Protein AF-D2R8X5-F1 (afdb_monomer)

Radius of gyration: 44.61 Å; Cα contacts (8 Å, |Δi|>4): 248; chains: 1; bounding box: 80×45×130 Å

Foldseek 3Di:
DDDDDDDDDDDPVVVVVVVVVVVVVVVVVVVVVVVVVVVVVVPPCPVVLVVVLVVLVVVLVVLVVVLVVLVCCVVVVPVVVVVPDDPVVVVVVVVVSVVVNVVSVVVSVVSVVVNVVSVVVVVVVVVVVVVVVVVVVVVVVVVVVVVVVVVVVVVVVQQQADADDDDPDDQAFEKEWEFALAWIWIDTAAAFDAIDIQGDPHLVSSLVVVLVVLLPDDQNHYAYEYEYEPRRVVSSVVSVVSSVVSVHHYHYDYDYPSHDCADNRGGHHHDDDPDD

Structure (mmCIF, N/CA/C/O backbone):
data_AF-D2R8X5-F1
#
_entry.id   AF-D2R8X5-F1
#
loop_
_atom_site.group_PDB
_atom_site.id
_atom_site.type_symbol
_atom_site.label_atom_id
_atom_site.label_alt_id
_atom_site.label_comp_id
_atom_site.label_asym_id
_atom_site.label_entity_id
_atom_site.label_seq_id
_atom_site.pdbx_PDB_ins_code
_atom_site.Cartn_x
_atom_site.Cartn_y
_atom_site.Cartn_z
_atom_site.occupancy
_atom_site.B_iso_or_equiv
_atom_site.auth_seq_id
_atom_site.auth_comp_id
_atom_site.auth_asym_id
_atom_site.auth_atom_id
_atom_site.pdbx_PDB_model_num
ATOM 1 N N . MET A 1 1 ? 43.907 -26.313 50.674 1.00 41.91 1 MET A N 1
ATOM 2 C CA . MET A 1 1 ? 42.836 -26.563 49.682 1.00 41.91 1 MET A CA 1
ATOM 3 C C . MET A 1 1 ? 42.932 -25.510 48.584 1.00 41.91 1 MET A C 1
ATOM 5 O O . MET A 1 1 ? 42.493 -24.388 48.788 1.00 41.91 1 MET A O 1
ATOM 9 N N . GLY A 1 2 ? 43.598 -25.833 47.471 1.00 52.97 2 GLY A N 1
ATOM 10 C CA . GLY A 1 2 ? 43.797 -24.920 46.339 1.00 52.97 2 GLY A CA 1
ATOM 11 C C . GLY A 1 2 ? 42.745 -25.158 45.258 1.00 52.97 2 GLY A C 1
ATOM 12 O O . GLY A 1 2 ? 42.604 -26.277 44.768 1.00 52.97 2 GLY A O 1
ATOM 13 N N . ARG A 1 3 ? 41.987 -24.116 44.915 1.00 56.16 3 ARG A N 1
ATOM 14 C CA . ARG A 1 3 ? 40.874 -24.157 43.962 1.00 56.16 3 ARG A CA 1
ATOM 15 C C . ARG A 1 3 ? 41.410 -23.796 42.569 1.00 56.16 3 ARG A C 1
ATOM 17 O O . ARG A 1 3 ? 41.788 -22.655 42.336 1.00 56.16 3 ARG A O 1
ATOM 24 N N . ARG A 1 4 ? 41.500 -24.785 41.671 1.00 60.06 4 ARG A N 1
ATOM 25 C CA . ARG A 1 4 ? 41.928 -24.610 40.270 1.00 60.06 4 ARG A CA 1
ATOM 26 C C . ARG A 1 4 ? 40.813 -23.928 39.471 1.00 60.06 4 ARG A C 1
ATOM 28 O O . ARG A 1 4 ? 39.715 -24.467 39.362 1.00 60.06 4 ARG A O 1
ATOM 35 N N . THR A 1 5 ? 41.095 -22.751 38.930 1.00 60.34 5 THR A N 1
ATOM 36 C CA . THR A 1 5 ? 40.265 -22.028 37.962 1.00 60.34 5 THR A CA 1
ATOM 37 C C . THR A 1 5 ? 40.371 -22.709 36.598 1.00 60.34 5 THR A C 1
ATOM 39 O O . THR A 1 5 ? 41.419 -22.684 35.958 1.00 60.34 5 THR A O 1
ATOM 42 N N . ALA A 1 6 ? 39.292 -23.358 36.163 1.00 58.81 6 ALA A N 1
ATOM 43 C CA . ALA A 1 6 ? 39.185 -23.926 34.825 1.00 58.81 6 ALA A CA 1
ATOM 44 C C . ALA A 1 6 ? 38.977 -22.789 33.809 1.00 58.81 6 ALA A C 1
ATOM 46 O O . ALA A 1 6 ? 37.937 -22.133 33.813 1.00 58.81 6 ALA A O 1
ATOM 47 N N . GLN A 1 7 ? 39.978 -22.536 32.963 1.00 64.50 7 GLN A N 1
ATOM 48 C CA . GLN A 1 7 ? 39.823 -21.717 31.761 1.00 64.50 7 GLN A CA 1
ATOM 49 C C . GLN A 1 7 ? 38.888 -22.454 30.796 1.00 64.50 7 GLN A C 1
ATOM 51 O O . GLN A 1 7 ? 39.172 -23.581 30.394 1.00 64.50 7 GLN A O 1
ATOM 56 N N . ALA A 1 8 ? 37.753 -21.838 30.467 1.00 67.69 8 ALA A N 1
ATOM 57 C CA . ALA A 1 8 ? 36.806 -22.392 29.510 1.00 67.69 8 ALA A CA 1
ATOM 58 C C . ALA A 1 8 ? 37.451 -22.474 28.107 1.00 67.69 8 ALA A C 1
ATOM 60 O O . ALA A 1 8 ? 38.100 -21.512 27.686 1.00 67.69 8 ALA A O 1
ATOM 61 N N . PRO A 1 9 ? 37.299 -23.597 27.382 1.00 68.31 9 PRO A N 1
ATOM 62 C CA . PRO A 1 9 ? 37.876 -23.771 26.054 1.00 68.31 9 PRO A CA 1
ATOM 63 C C . PRO A 1 9 ? 37.215 -22.818 25.050 1.00 68.31 9 PRO A C 1
ATOM 65 O O . PRO A 1 9 ? 35.991 -22.751 24.944 1.00 68.31 9 PRO A O 1
ATOM 68 N N . PHE A 1 10 ? 38.040 -22.074 24.313 1.00 60.47 10 PHE A N 1
ATOM 69 C CA . PHE A 1 10 ? 37.611 -21.181 23.237 1.00 60.47 10 PHE A CA 1
ATOM 70 C C . PHE A 1 10 ? 36.882 -21.995 22.155 1.00 60.47 10 PHE A C 1
ATOM 72 O O . PHE A 1 10 ? 37.458 -22.909 21.564 1.00 60.47 10 PHE A O 1
ATOM 79 N N . SER A 1 11 ? 35.606 -21.691 21.910 1.00 71.94 11 SER A N 1
ATOM 80 C CA . SER A 1 11 ? 34.799 -22.399 20.913 1.00 71.94 11 SER A CA 1
ATOM 81 C C . SER A 1 11 ? 35.141 -21.915 19.502 1.00 71.94 11 SER A C 1
ATOM 83 O O . SER A 1 11 ? 34.882 -20.768 19.141 1.00 71.94 11 SER A O 1
ATOM 85 N N . LEU A 1 12 ? 35.700 -22.809 18.686 1.00 69.75 12 LEU A N 1
ATOM 86 C CA . LEU A 1 12 ? 36.004 -22.585 17.266 1.00 69.75 12 LEU A CA 1
ATOM 87 C C . LEU A 1 12 ? 34.743 -22.435 16.391 1.00 69.75 12 LEU A C 1
ATOM 89 O O . LEU A 1 12 ? 34.829 -21.902 15.288 1.00 69.75 12 LEU A O 1
ATOM 93 N N . PHE A 1 13 ? 33.568 -22.831 16.895 1.00 65.44 13 PHE A N 1
ATOM 94 C CA . PHE A 1 13 ? 32.294 -22.699 16.178 1.00 65.44 13 PHE A CA 1
ATOM 95 C C . PHE A 1 13 ? 31.873 -21.235 15.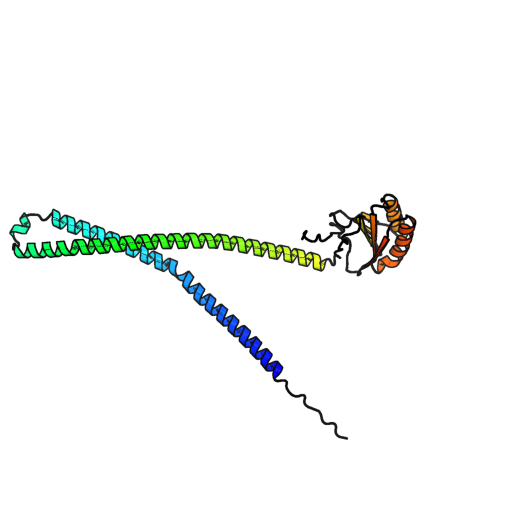979 1.00 65.44 13 PHE A C 1
ATOM 97 O O . PHE A 1 13 ? 31.397 -20.877 14.907 1.00 65.44 13 PHE A O 1
ATOM 104 N N . SER A 1 14 ? 32.128 -20.355 16.954 1.00 74.88 14 SER A N 1
ATOM 105 C CA . SER A 1 14 ? 31.808 -18.923 16.831 1.00 74.88 14 SER A CA 1
ATOM 106 C C . SER A 1 14 ? 32.672 -18.209 15.785 1.00 74.88 14 SER A C 1
ATOM 108 O O . SER A 1 14 ? 32.231 -17.239 15.178 1.00 74.88 14 SER A O 1
ATOM 110 N N . PHE A 1 15 ? 33.894 -18.695 15.535 1.00 72.00 15 PHE A N 1
ATOM 111 C CA . PHE A 1 15 ? 34.757 -18.152 14.481 1.00 72.00 15 PHE A CA 1
ATOM 112 C C . PHE A 1 15 ? 34.267 -18.529 13.086 1.00 72.00 15 PHE A C 1
ATOM 114 O O . PHE A 1 15 ? 34.359 -17.714 12.170 1.00 72.00 15 PHE A O 1
ATOM 121 N N . GLN A 1 16 ? 33.720 -19.734 12.929 1.00 78.88 16 GLN A N 1
ATOM 122 C CA . GLN A 1 16 ? 33.176 -20.178 11.654 1.00 78.88 16 GLN A CA 1
ATOM 123 C C . GLN A 1 16 ? 31.959 -19.336 11.246 1.00 78.88 16 GLN A C 1
ATOM 125 O O . GLN A 1 16 ? 31.921 -18.896 10.102 1.00 78.88 16 GLN A O 1
ATOM 130 N N . ASP A 1 17 ? 31.054 -19.026 12.184 1.00 79.44 17 ASP A N 1
ATOM 131 C CA . ASP A 1 17 ? 29.872 -18.177 11.944 1.00 79.44 17 ASP A CA 1
ATOM 132 C C . ASP A 1 17 ? 30.222 -16.723 11.596 1.00 79.44 17 ASP A C 1
ATOM 134 O O . ASP A 1 17 ? 29.590 -16.096 10.743 1.00 79.44 17 ASP A O 1
ATOM 138 N N . ILE A 1 18 ? 31.264 -16.172 12.222 1.00 85.81 18 ILE A N 1
ATOM 139 C CA . ILE A 1 18 ? 31.749 -14.829 11.885 1.00 85.81 18 ILE A CA 1
ATOM 140 C C . ILE A 1 18 ? 32.352 -14.829 10.476 1.00 85.81 18 ILE A C 1
ATOM 142 O O . ILE A 1 18 ? 32.071 -13.928 9.687 1.00 85.81 18 ILE A O 1
ATOM 146 N N . ILE A 1 19 ? 33.146 -15.845 10.128 1.00 85.88 19 ILE A N 1
ATOM 147 C CA . ILE A 1 19 ? 33.779 -15.934 8.807 1.00 85.88 19 ILE A CA 1
ATOM 148 C C . ILE A 1 19 ? 32.732 -16.139 7.706 1.00 85.88 19 ILE A C 1
ATOM 150 O O . ILE A 1 19 ? 32.831 -15.475 6.673 1.00 85.88 19 ILE A O 1
ATOM 154 N N . THR A 1 20 ? 31.716 -16.986 7.904 1.00 83.94 20 THR A N 1
ATOM 155 C CA . THR A 1 20 ? 30.623 -17.175 6.929 1.00 83.94 20 THR A CA 1
ATOM 156 C C . THR A 1 20 ? 29.762 -15.925 6.776 1.00 83.94 20 THR A C 1
ATOM 158 O O . THR A 1 20 ? 29.409 -15.571 5.653 1.00 83.94 20 THR A O 1
ATOM 161 N N . SER A 1 21 ? 29.486 -15.201 7.863 1.00 91.00 21 SER A N 1
ATOM 162 C CA . SER A 1 21 ? 28.773 -13.917 7.800 1.00 91.00 21 SER A CA 1
ATOM 163 C C . SER A 1 21 ? 29.561 -12.863 7.010 1.00 91.00 21 SER A C 1
ATOM 165 O O . SER A 1 21 ? 29.035 -12.237 6.086 1.00 91.00 21 SER A O 1
ATOM 167 N N . VAL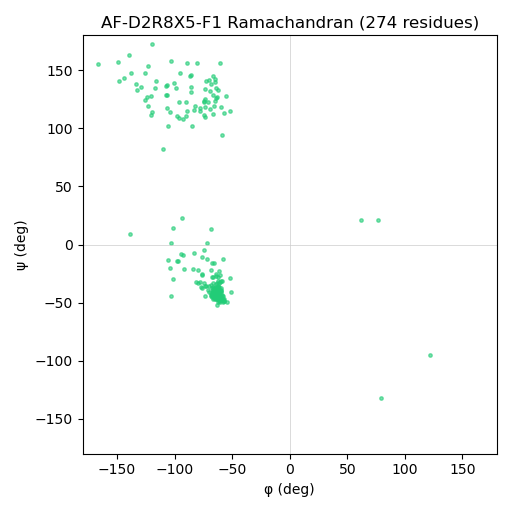 A 1 22 ? 30.860 -12.725 7.292 1.00 93.44 22 VAL A N 1
ATOM 168 C CA . VAL A 1 22 ? 31.730 -11.763 6.598 1.00 93.44 22 VAL A CA 1
ATOM 169 C C . VAL A 1 22 ? 31.903 -12.131 5.125 1.00 93.44 22 VAL A C 1
ATOM 171 O O . VAL A 1 22 ? 31.781 -11.263 4.262 1.00 93.44 22 VAL A O 1
ATOM 174 N N . THR A 1 23 ? 32.134 -13.406 4.804 1.00 85.19 23 THR A N 1
ATOM 175 C CA . THR A 1 23 ? 32.236 -13.843 3.400 1.00 85.19 23 THR A CA 1
ATOM 176 C C . THR A 1 23 ? 30.919 -13.670 2.652 1.00 85.19 23 THR A C 1
ATOM 178 O O . THR A 1 23 ? 30.946 -13.232 1.505 1.00 85.19 23 THR A O 1
ATOM 181 N N . GLY A 1 24 ? 29.772 -13.901 3.298 1.00 90.25 24 GLY A N 1
ATOM 182 C CA . GLY A 1 24 ? 28.457 -13.604 2.729 1.00 90.25 24 GLY A CA 1
ATOM 183 C C . GLY A 1 24 ? 28.293 -12.128 2.351 1.00 90.25 24 GLY A C 1
ATOM 184 O O . GLY A 1 24 ? 27.893 -11.821 1.228 1.00 90.25 24 GLY A O 1
ATOM 185 N N . ILE A 1 25 ? 28.677 -11.208 3.244 1.00 93.44 25 ILE A N 1
ATOM 186 C CA . ILE A 1 25 ? 28.621 -9.760 2.980 1.00 93.44 25 ILE A CA 1
ATOM 187 C C . ILE A 1 25 ? 29.585 -9.359 1.852 1.00 93.44 25 ILE A C 1
ATOM 189 O O . ILE A 1 25 ? 29.207 -8.582 0.976 1.00 93.44 25 ILE A O 1
ATOM 193 N N . VAL A 1 26 ? 30.805 -9.906 1.825 1.00 87.19 26 VAL A N 1
ATOM 194 C CA . VAL A 1 26 ? 31.792 -9.613 0.767 1.00 87.19 26 VAL A CA 1
ATOM 195 C C . VAL A 1 26 ? 31.315 -10.117 -0.599 1.00 87.19 26 VAL A C 1
ATOM 197 O O . VAL A 1 26 ? 31.447 -9.402 -1.592 1.00 87.19 26 VAL A O 1
ATOM 200 N N . VAL A 1 27 ? 30.709 -11.308 -0.664 1.00 86.81 27 VAL A N 1
ATOM 201 C CA . VAL A 1 27 ? 30.110 -11.837 -1.902 1.00 86.81 27 VAL A CA 1
ATOM 202 C C . VAL A 1 27 ? 28.949 -10.954 -2.361 1.00 86.81 27 VAL A C 1
ATOM 204 O O . VAL A 1 27 ? 28.866 -10.629 -3.545 1.00 86.81 27 VAL A O 1
ATOM 207 N N . LEU A 1 28 ? 28.094 -10.501 -1.439 1.00 91.06 28 LEU A N 1
ATOM 208 C CA . LEU A 1 28 ? 26.998 -9.586 -1.760 1.00 91.06 28 LEU A CA 1
ATOM 209 C C . LEU A 1 28 ? 27.522 -8.244 -2.304 1.00 91.06 28 LEU A C 1
ATOM 211 O O . LEU A 1 28 ? 27.039 -7.770 -3.330 1.00 91.06 28 LEU A O 1
ATOM 215 N N . MET A 1 29 ? 28.548 -7.661 -1.675 1.00 90.56 29 MET A N 1
ATOM 216 C CA . MET A 1 29 ? 29.187 -6.426 -2.151 1.00 90.56 29 MET A CA 1
ATOM 217 C C . MET A 1 29 ? 29.808 -6.590 -3.543 1.00 90.56 29 MET A C 1
ATOM 219 O O . MET A 1 29 ? 29.639 -5.716 -4.394 1.00 90.56 29 MET A O 1
ATOM 223 N N . LEU A 1 30 ? 30.479 -7.716 -3.806 1.00 90.06 30 LEU A N 1
ATOM 224 C CA . LEU A 1 30 ? 31.040 -8.015 -5.126 1.00 90.06 30 LEU A CA 1
ATOM 225 C C . LEU A 1 30 ? 29.950 -8.142 -6.196 1.00 90.06 30 LEU A C 1
ATOM 227 O O . LEU A 1 30 ? 30.120 -7.619 -7.297 1.00 90.06 30 LEU A O 1
ATOM 231 N N . LEU A 1 31 ? 28.822 -8.781 -5.874 1.00 88.62 31 LEU A N 1
ATOM 232 C CA . LEU A 1 31 ? 27.679 -8.881 -6.784 1.00 88.62 31 LEU A CA 1
ATOM 233 C C . LEU A 1 31 ? 27.070 -7.505 -7.086 1.00 88.62 31 LEU A C 1
ATOM 235 O O . LEU A 1 31 ? 26.779 -7.215 -8.246 1.00 88.62 31 LEU A O 1
ATOM 239 N N . VAL A 1 32 ? 26.942 -6.631 -6.083 1.00 89.62 32 VAL A N 1
ATOM 240 C CA . VAL A 1 32 ? 26.449 -5.256 -6.273 1.00 89.62 32 VAL A CA 1
ATOM 241 C C . VAL A 1 32 ? 27.413 -4.431 -7.134 1.00 89.62 32 VAL A C 1
ATOM 243 O O . VAL A 1 32 ? 26.976 -3.786 -8.087 1.00 89.62 32 VAL A O 1
ATOM 246 N N . MET A 1 33 ? 28.727 -4.501 -6.888 1.00 87.06 33 MET A N 1
ATOM 247 C CA . MET A 1 33 ? 29.720 -3.805 -7.722 1.00 87.06 33 MET A CA 1
ATOM 248 C C . MET A 1 33 ? 29.735 -4.318 -9.168 1.00 87.06 33 MET A C 1
ATOM 250 O O . MET A 1 33 ? 29.819 -3.520 -10.104 1.00 87.06 33 MET A O 1
ATOM 254 N N . ALA A 1 34 ? 29.629 -5.634 -9.375 1.00 81.94 34 ALA A N 1
ATOM 255 C CA . ALA A 1 34 ? 29.543 -6.222 -10.710 1.00 81.94 34 ALA A CA 1
ATOM 256 C C . ALA A 1 34 ? 28.276 -5.761 -11.453 1.00 81.94 34 ALA A C 1
ATOM 258 O O . ALA A 1 34 ? 28.338 -5.455 -12.647 1.00 81.94 34 ALA A O 1
ATOM 259 N N . LEU A 1 35 ? 27.149 -5.646 -10.742 1.00 82.81 35 LEU A N 1
ATOM 260 C CA . LEU A 1 35 ? 25.895 -5.138 -11.292 1.00 82.81 35 LEU A CA 1
ATOM 261 C C . LEU A 1 35 ? 26.001 -3.655 -11.681 1.00 82.81 35 LEU A C 1
ATOM 263 O O . LEU A 1 35 ? 25.560 -3.279 -12.768 1.00 82.81 35 LEU A O 1
ATOM 267 N N . GLU A 1 36 ? 26.636 -2.815 -10.858 1.00 80.25 36 GLU A N 1
ATOM 268 C CA . GLU A 1 36 ? 26.882 -1.409 -11.205 1.00 80.25 36 GLU A CA 1
ATOM 269 C C . GLU A 1 36 ? 27.783 -1.260 -12.438 1.00 80.25 36 GLU A C 1
ATOM 271 O O . GLU A 1 36 ? 27.505 -0.438 -13.312 1.00 80.25 36 GLU A O 1
ATOM 276 N N . LEU A 1 37 ? 28.839 -2.071 -12.549 1.00 70.94 37 LEU A N 1
ATOM 277 C CA . LEU A 1 37 ? 29.732 -2.089 -13.713 1.00 70.94 37 LEU A CA 1
ATOM 278 C C . LEU A 1 37 ? 29.006 -2.523 -14.993 1.00 70.94 37 LEU A C 1
ATOM 280 O O . LEU A 1 37 ? 29.204 -1.917 -16.051 1.00 70.94 37 LEU A O 1
ATOM 284 N N . ALA A 1 38 ? 28.135 -3.531 -14.902 1.00 68.88 38 ALA A N 1
ATOM 285 C CA . ALA A 1 38 ? 27.286 -3.951 -16.014 1.00 68.88 38 ALA A CA 1
ATOM 286 C C . ALA A 1 38 ? 26.281 -2.851 -16.408 1.00 68.88 38 ALA A C 1
ATOM 288 O O . ALA A 1 38 ? 26.084 -2.587 -17.596 1.00 68.88 38 ALA A O 1
ATOM 289 N N . SER A 1 39 ? 25.705 -2.154 -15.424 1.00 66.31 39 SER A N 1
ATOM 290 C CA . SER A 1 39 ? 24.731 -1.078 -15.638 1.00 66.31 39 SER A CA 1
ATOM 291 C C . SER A 1 39 ? 25.359 0.182 -16.256 1.00 66.31 39 SER A C 1
ATOM 293 O O . SER A 1 39 ? 24.808 0.752 -17.200 1.00 66.31 39 SER A O 1
ATOM 295 N N . ARG A 1 40 ? 26.568 0.580 -15.828 1.00 58.16 40 ARG A N 1
ATOM 296 C CA . ARG A 1 40 ? 27.290 1.740 -16.394 1.00 58.16 40 ARG A CA 1
ATOM 297 C C . ARG A 1 40 ? 27.664 1.547 -17.867 1.00 58.16 40 ARG A C 1
ATOM 299 O O . ARG A 1 40 ? 27.601 2.504 -18.634 1.00 58.16 40 ARG A O 1
ATOM 306 N N . LYS A 1 41 ? 27.984 0.319 -18.301 1.00 54.25 41 LYS A N 1
ATOM 307 C CA . LYS A 1 41 ? 28.235 0.022 -19.727 1.00 54.25 41 LYS A CA 1
ATOM 308 C C . LYS A 1 41 ? 26.989 0.168 -20.607 1.00 54.25 41 LYS A C 1
ATOM 310 O O . LYS A 1 41 ? 27.127 0.485 -21.784 1.00 54.25 41 LYS A O 1
ATOM 315 N N . LEU A 1 42 ? 25.791 -0.022 -20.054 1.00 54.06 42 LEU A N 1
ATOM 316 C CA . LEU A 1 42 ? 24.528 0.134 -20.786 1.00 54.06 42 LEU A CA 1
ATOM 317 C C . LEU A 1 42 ? 24.093 1.603 -20.935 1.00 54.06 42 LEU A C 1
ATOM 319 O O . LEU A 1 42 ? 23.328 1.912 -21.843 1.00 54.06 42 LEU A O 1
ATOM 323 N N . GLN A 1 43 ? 24.579 2.510 -20.080 1.00 52.50 43 GLN A N 1
ATOM 324 C CA . GLN A 1 43 ? 24.173 3.926 -20.073 1.00 52.50 43 GLN A CA 1
ATOM 325 C C . GLN A 1 43 ? 25.090 4.861 -20.884 1.00 52.50 43 GLN A C 1
ATOM 327 O O . GLN A 1 43 ? 24.736 6.016 -21.105 1.00 52.50 43 GLN A O 1
ATOM 332 N N . ALA A 1 44 ? 26.233 4.378 -21.379 1.00 48.38 44 ALA A N 1
ATOM 333 C CA . ALA A 1 44 ? 27.219 5.190 -22.096 1.00 48.38 44 ALA A CA 1
ATOM 334 C C . ALA A 1 44 ? 27.146 5.261 -23.655 1.00 48.38 44 ALA A C 1
ATOM 336 O O . ALA A 1 44 ? 28.186 5.574 -24.234 1.00 48.38 44 ALA A O 1
ATOM 337 N N . PRO A 1 45 ? 26.031 5.018 -24.396 1.00 53.12 45 PRO A N 1
ATOM 338 C CA . PRO A 1 45 ? 26.091 5.100 -25.865 1.00 53.12 45 PRO A CA 1
ATOM 339 C C . PRO A 1 45 ? 25.435 6.332 -26.516 1.00 53.12 45 PRO A C 1
ATOM 341 O O . PRO A 1 45 ? 25.697 6.572 -27.691 1.00 53.12 45 PRO A O 1
ATOM 344 N N . ALA A 1 46 ? 24.616 7.130 -25.819 1.00 54.69 46 ALA A N 1
AT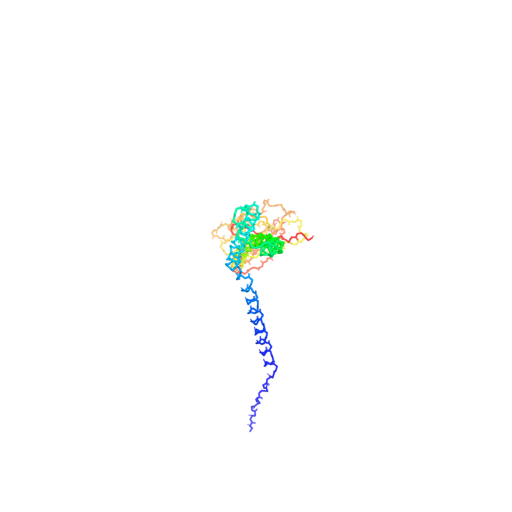OM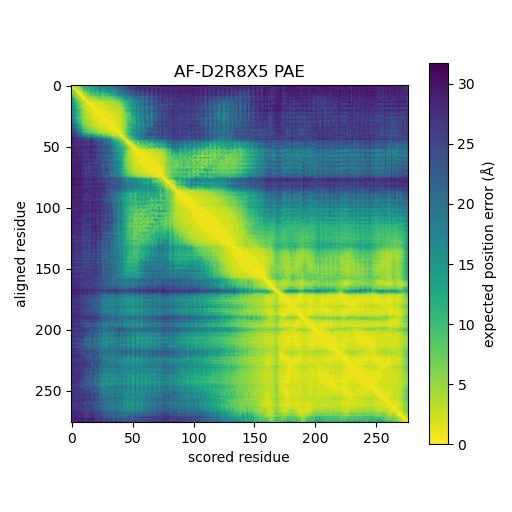 345 C CA . ALA A 1 46 ? 23.760 8.119 -26.497 1.00 54.69 46 ALA A CA 1
ATOM 346 C C . ALA A 1 46 ? 24.542 9.208 -27.266 1.00 54.69 46 ALA A C 1
ATOM 348 O O . ALA A 1 46 ? 24.208 9.517 -28.406 1.00 54.69 46 ALA A O 1
ATOM 349 N N . VAL A 1 47 ? 25.623 9.738 -26.682 1.00 54.28 47 VAL A N 1
ATOM 350 C CA . VAL A 1 47 ? 26.442 10.797 -27.309 1.00 54.28 47 VAL A CA 1
ATOM 351 C C . VAL A 1 47 ? 27.379 10.237 -28.388 1.00 54.28 47 VAL A C 1
ATOM 353 O O . VAL A 1 47 ? 27.642 10.889 -29.392 1.00 54.28 47 VAL A O 1
ATOM 356 N N . GLN A 1 48 ? 27.858 8.999 -28.232 1.00 55.62 48 GLN A N 1
ATOM 357 C CA . GLN A 1 48 ? 28.755 8.382 -29.214 1.00 55.62 48 GLN A CA 1
ATOM 358 C C . GLN A 1 48 ? 27.998 7.946 -30.483 1.00 55.62 48 GLN A C 1
ATOM 360 O O . GLN A 1 48 ? 28.538 7.993 -31.591 1.00 55.62 48 GLN A O 1
ATOM 365 N N . GLN A 1 49 ? 26.734 7.534 -30.337 1.00 57.19 49 GLN A N 1
ATOM 366 C CA . GLN A 1 49 ? 25.883 7.111 -31.452 1.00 57.19 49 GLN A CA 1
ATOM 367 C C . GLN A 1 49 ? 25.407 8.287 -32.314 1.00 57.19 49 GLN A C 1
ATOM 369 O O . GLN A 1 49 ? 25.351 8.139 -33.536 1.00 57.19 49 GLN A O 1
ATOM 374 N N . SER A 1 50 ? 25.128 9.455 -31.721 1.00 59.31 50 SER A N 1
ATOM 375 C CA . SER A 1 50 ? 24.706 10.645 -32.475 1.00 59.31 50 SER A CA 1
ATOM 376 C C . SER A 1 50 ? 25.818 11.181 -33.381 1.00 59.31 50 SER A C 1
ATOM 378 O O . SER A 1 50 ? 25.569 11.423 -34.560 1.00 59.31 50 SER A O 1
ATOM 380 N N . ILE A 1 51 ? 27.054 11.256 -32.870 1.00 64.75 51 ILE A N 1
ATOM 381 C CA . ILE A 1 51 ? 28.239 11.676 -33.643 1.00 64.75 51 ILE A CA 1
ATOM 382 C C . ILE A 1 51 ? 28.458 10.719 -34.826 1.00 64.75 51 ILE A C 1
ATOM 384 O O . ILE A 1 51 ? 28.564 11.137 -35.974 1.00 64.75 51 ILE A O 1
ATOM 388 N N . THR A 1 52 ? 28.378 9.409 -34.572 1.00 70.75 52 THR A N 1
ATOM 389 C CA . THR A 1 52 ? 28.556 8.389 -35.618 1.00 70.75 52 THR A CA 1
ATOM 390 C C . THR A 1 52 ? 27.480 8.473 -36.717 1.00 70.75 52 THR A C 1
ATOM 392 O O . THR A 1 52 ? 27.763 8.173 -37.880 1.00 70.75 52 THR A O 1
ATOM 395 N N . ARG A 1 53 ? 26.241 8.871 -36.383 1.00 68.69 53 ARG A N 1
ATOM 396 C CA . ARG A 1 53 ? 25.121 9.000 -37.337 1.00 68.69 53 ARG A CA 1
ATOM 397 C C . ARG A 1 53 ? 25.272 10.220 -38.241 1.00 68.69 53 ARG A C 1
ATOM 399 O O . ARG A 1 53 ? 25.033 10.109 -39.444 1.00 68.69 53 ARG A O 1
ATOM 406 N N . GLU A 1 54 ? 25.652 11.363 -37.678 1.00 76.56 54 GLU A N 1
ATOM 407 C CA . GLU A 1 54 ? 25.928 12.568 -38.466 1.00 76.56 54 GLU A CA 1
ATOM 408 C C . GLU A 1 54 ? 27.089 12.326 -39.433 1.00 76.56 54 GLU A C 1
ATOM 410 O O . GLU A 1 54 ? 26.941 12.588 -40.628 1.00 76.56 54 GLU A O 1
ATOM 415 N N . ASP A 1 55 ? 28.160 11.681 -38.965 1.00 75.62 55 ASP A N 1
ATOM 416 C CA . ASP A 1 55 ? 29.316 11.329 -39.792 1.00 75.62 55 ASP A CA 1
ATOM 417 C C . ASP A 1 55 ? 28.946 10.359 -40.925 1.00 75.62 55 ASP A C 1
ATOM 419 O O . ASP A 1 55 ? 29.314 10.567 -42.085 1.00 75.62 55 ASP A O 1
ATOM 423 N N . THR A 1 56 ? 28.153 9.316 -40.641 1.00 74.62 56 THR A N 1
ATOM 424 C CA . THR A 1 56 ? 27.707 8.381 -41.693 1.00 74.62 56 THR A CA 1
ATOM 425 C C . THR A 1 56 ? 26.744 9.025 -42.687 1.00 74.62 56 THR A C 1
ATOM 427 O O . THR A 1 56 ? 26.798 8.708 -43.877 1.00 74.62 56 THR A O 1
ATOM 430 N N . ARG A 1 57 ? 25.878 9.947 -42.251 1.00 76.62 57 ARG A N 1
ATOM 431 C CA . ARG A 1 57 ? 24.970 10.681 -43.145 1.00 76.62 57 ARG A CA 1
ATOM 432 C C . ARG A 1 57 ? 25.726 11.682 -44.021 1.00 76.62 57 ARG A C 1
ATOM 434 O O . ARG A 1 57 ? 25.414 11.798 -45.208 1.00 76.62 57 ARG A O 1
ATOM 441 N N . ALA A 1 58 ? 26.733 12.350 -43.466 1.00 80.00 58 ALA A N 1
ATOM 442 C CA . ALA A 1 58 ? 27.639 13.216 -44.211 1.00 80.00 58 ALA A CA 1
ATOM 443 C C . ALA A 1 58 ? 28.429 12.417 -45.261 1.00 80.00 58 ALA A C 1
ATOM 445 O O . ALA A 1 58 ? 28.437 12.795 -46.434 1.00 80.00 58 ALA A O 1
ATOM 446 N N . ALA A 1 59 ? 28.987 11.260 -44.887 1.00 74.94 59 ALA A N 1
ATOM 447 C CA . ALA A 1 59 ? 29.679 10.360 -45.811 1.00 74.94 59 ALA A CA 1
ATOM 448 C C . ALA A 1 59 ? 28.758 9.853 -46.937 1.00 74.94 59 ALA A C 1
ATOM 450 O O . ALA A 1 59 ? 29.157 9.812 -48.101 1.00 74.94 59 ALA A O 1
ATOM 451 N N . LEU A 1 60 ? 27.497 9.531 -46.617 1.00 75.75 60 LEU A N 1
ATOM 452 C CA . LEU A 1 60 ? 26.491 9.138 -47.606 1.00 75.75 60 LEU A CA 1
ATOM 453 C C . LEU A 1 60 ? 26.225 10.256 -48.628 1.00 75.75 60 LEU A C 1
ATOM 455 O O . LEU A 1 60 ? 26.165 9.993 -49.829 1.00 75.75 60 LEU A O 1
ATOM 459 N N . SER A 1 61 ? 26.059 11.493 -48.153 1.00 82.75 61 SER A N 1
ATOM 460 C CA . SER A 1 61 ? 25.832 12.672 -48.997 1.00 82.75 61 SER A CA 1
ATOM 461 C C . SER A 1 61 ? 27.033 12.964 -49.905 1.00 82.75 61 SER A C 1
ATOM 463 O O . SER A 1 61 ? 26.876 13.197 -51.108 1.00 82.75 61 SER A O 1
ATOM 465 N N . ALA A 1 62 ? 28.249 12.861 -49.359 1.00 80.94 62 ALA A N 1
ATOM 466 C CA . ALA A 1 62 ? 29.487 13.029 -50.114 1.00 80.94 62 ALA A CA 1
ATOM 467 C C . ALA A 1 62 ? 29.629 11.966 -51.218 1.00 80.94 62 ALA A C 1
ATOM 469 O O . ALA A 1 62 ? 29.906 12.303 -52.370 1.00 80.94 62 ALA A O 1
ATOM 470 N N . ALA A 1 63 ? 29.355 10.694 -50.906 1.00 73.94 63 ALA A N 1
ATOM 471 C CA . ALA A 1 63 ? 29.392 9.608 -51.885 1.00 73.94 63 ALA A CA 1
ATOM 472 C C . ALA A 1 63 ? 28.350 9.790 -53.005 1.00 73.94 63 ALA A C 1
ATOM 474 O O . ALA A 1 63 ? 28.656 9.561 -54.174 1.00 73.94 63 ALA A O 1
ATOM 475 N N . GLN A 1 64 ? 27.132 10.243 -52.679 1.00 79.88 64 GLN A N 1
ATOM 476 C CA . GLN A 1 64 ? 26.096 10.537 -53.681 1.00 79.88 64 GLN A CA 1
ATOM 477 C C . GLN A 1 64 ? 26.510 11.670 -54.617 1.00 79.88 64 GLN A C 1
ATOM 479 O O . GLN A 1 64 ? 26.383 11.530 -55.832 1.00 79.88 64 GLN A O 1
ATOM 484 N N . THR A 1 65 ? 27.038 12.758 -54.054 1.00 88.00 65 THR A N 1
ATOM 485 C CA . THR A 1 65 ? 27.551 13.890 -54.833 1.00 88.00 65 THR A CA 1
ATOM 486 C C . THR A 1 65 ? 28.670 13.435 -55.766 1.00 88.00 65 THR A C 1
ATOM 488 O O . THR A 1 65 ? 28.651 13.773 -56.948 1.00 88.00 65 THR A O 1
ATOM 491 N N . LYS A 1 66 ? 29.593 12.590 -55.283 1.00 78.62 66 LYS A N 1
ATOM 492 C CA . LYS A 1 66 ? 30.690 12.083 -56.114 1.00 78.62 66 LYS A CA 1
ATOM 493 C C . LYS A 1 66 ? 30.204 11.187 -57.248 1.00 78.62 66 LYS A C 1
ATOM 495 O O . LYS A 1 66 ? 30.692 11.307 -58.365 1.00 78.62 66 LYS A O 1
ATOM 500 N N . ILE A 1 67 ? 29.219 10.324 -56.994 1.00 77.75 67 ILE A N 1
ATOM 501 C CA . ILE A 1 67 ? 28.599 9.509 -58.048 1.00 77.75 67 ILE A CA 1
ATOM 502 C C . ILE A 1 67 ? 27.955 10.410 -59.110 1.00 77.75 67 ILE A C 1
ATOM 504 O O . ILE A 1 67 ? 28.170 10.176 -60.294 1.00 77.75 67 ILE A O 1
ATOM 508 N N . GLN A 1 68 ? 27.214 11.447 -58.707 1.00 84.06 68 GLN A N 1
ATOM 509 C CA . GLN A 1 68 ? 26.592 12.384 -59.650 1.00 84.06 68 GLN A CA 1
ATOM 510 C C . GLN A 1 68 ? 27.626 13.161 -60.472 1.00 84.06 68 GLN A C 1
ATOM 512 O O . GLN A 1 68 ? 27.433 13.351 -61.669 1.00 84.06 68 GLN A O 1
ATOM 517 N N . GLU A 1 69 ? 28.725 13.591 -59.852 1.00 84.19 69 GLU A N 1
ATOM 518 C CA . GLU A 1 69 ? 29.832 14.262 -60.537 1.00 84.19 69 GLU A CA 1
ATOM 519 C C . GLU A 1 69 ? 30.484 13.341 -61.578 1.00 84.19 69 GLU A C 1
ATOM 521 O O . GLU A 1 69 ? 30.609 13.724 -62.737 1.00 84.19 69 GLU A O 1
ATOM 526 N N . LEU A 1 70 ? 30.818 12.102 -61.199 1.00 75.00 70 LEU A N 1
ATOM 527 C CA . LEU A 1 70 ? 31.413 11.121 -62.113 1.00 75.00 70 LEU A CA 1
ATOM 528 C C . LEU A 1 70 ? 30.464 10.746 -63.262 1.00 75.00 70 LEU A C 1
ATOM 530 O O . LEU A 1 70 ? 30.912 10.571 -64.392 1.00 75.00 70 LEU A O 1
ATOM 534 N N . GLN A 1 71 ? 29.157 10.650 -62.998 1.00 76.00 71 GLN A N 1
ATOM 535 C CA . GLN A 1 71 ? 28.150 10.430 -64.041 1.00 76.00 71 GLN A CA 1
ATOM 536 C C . GLN A 1 71 ? 28.084 11.605 -65.015 1.00 76.00 71 GLN A C 1
ATOM 538 O O . GLN A 1 71 ? 28.089 11.388 -66.223 1.00 76.00 71 GLN A O 1
ATOM 543 N N . ARG A 1 72 ? 28.098 12.842 -64.502 1.00 83.94 72 ARG A N 1
ATOM 544 C CA . ARG A 1 72 ? 28.146 14.036 -65.349 1.00 83.94 72 ARG A CA 1
ATOM 545 C C . ARG A 1 72 ? 29.410 14.075 -66.193 1.00 83.94 72 ARG A C 1
ATOM 547 O O . ARG A 1 72 ? 29.282 14.316 -67.377 1.00 83.94 72 ARG A O 1
ATOM 554 N N . MET A 1 73 ? 30.587 13.775 -65.639 1.00 77.19 73 MET A N 1
ATOM 555 C CA . MET A 1 73 ? 31.838 13.724 -66.414 1.00 77.19 73 MET A CA 1
ATOM 556 C C . MET A 1 73 ? 31.781 12.694 -67.552 1.00 77.19 73 MET A C 1
ATOM 558 O O . MET A 1 73 ? 32.271 12.956 -68.650 1.00 77.19 73 MET A O 1
ATOM 562 N N . LEU A 1 74 ? 31.156 11.537 -67.309 1.00 73.00 74 LEU A N 1
ATOM 563 C CA . LEU A 1 74 ? 30.966 10.502 -68.327 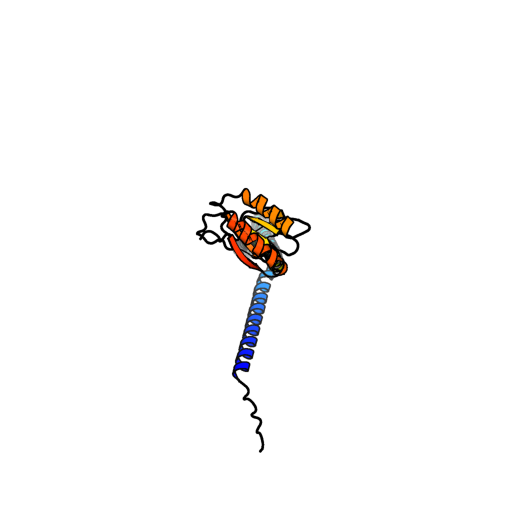1.00 73.00 74 LEU A CA 1
ATOM 564 C C . LEU A 1 74 ? 30.007 10.958 -69.442 1.00 73.00 74 LEU A C 1
ATOM 566 O O . LEU A 1 74 ? 30.225 10.640 -70.607 1.00 73.00 74 LEU A O 1
ATOM 570 N N . GLU A 1 75 ? 28.955 11.703 -69.090 1.00 78.88 75 GLU A N 1
ATOM 571 C CA . GLU A 1 75 ? 27.939 12.211 -70.025 1.00 78.88 75 GLU A CA 1
ATOM 572 C C . GLU A 1 75 ? 28.377 13.490 -70.760 1.00 78.88 75 GLU A C 1
ATOM 574 O O . GLU A 1 75 ? 27.999 13.703 -71.909 1.00 78.88 75 GLU A O 1
ATOM 579 N N . SER A 1 76 ? 29.175 14.336 -70.107 1.00 74.12 76 SER A N 1
ATOM 580 C CA . SER A 1 76 ? 29.610 15.654 -70.577 1.00 74.12 76 SER A CA 1
ATOM 581 C C . SER A 1 76 ? 31.029 15.656 -71.133 1.00 74.12 76 SER A C 1
ATOM 583 O O . SER A 1 76 ? 31.617 16.729 -71.234 1.00 74.12 76 SER A O 1
ATOM 585 N N . SER A 1 77 ? 31.608 14.486 -71.417 1.00 63.34 77 SER A N 1
ATOM 586 C CA . SER A 1 77 ? 32.918 14.380 -72.062 1.00 63.34 77 SER A CA 1
ATOM 587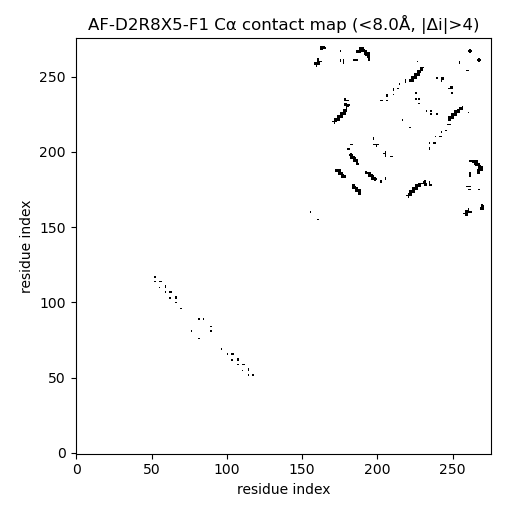 C C . SER A 1 77 ? 32.853 15.083 -73.418 1.00 63.34 77 SER A C 1
ATOM 589 O O . SER A 1 77 ? 32.389 14.532 -74.415 1.00 63.34 77 SER A O 1
ATOM 591 N N . ASP A 1 78 ? 33.250 16.351 -73.405 1.00 59.41 78 ASP A N 1
ATOM 592 C CA . ASP A 1 78 ? 33.200 17.257 -74.532 1.00 59.41 78 ASP A CA 1
ATOM 593 C C . ASP A 1 78 ? 34.202 16.737 -75.565 1.00 59.41 78 ASP A C 1
ATOM 595 O O . ASP A 1 78 ? 35.414 16.703 -75.334 1.00 59.41 78 ASP A O 1
ATOM 599 N N . TRP A 1 79 ? 33.696 16.259 -76.702 1.00 57.09 79 TRP A N 1
ATOM 600 C CA . TRP A 1 79 ? 34.490 15.576 -77.731 1.00 57.09 79 TRP A CA 1
ATOM 601 C C . TRP A 1 79 ? 35.655 16.428 -78.275 1.00 57.09 79 TRP A C 1
ATOM 603 O O . TRP A 1 79 ? 36.541 15.899 -78.944 1.00 57.09 79 TRP A O 1
ATOM 613 N N . SER A 1 80 ? 35.673 17.733 -77.979 1.00 56.78 80 SER A N 1
ATOM 614 C CA . SER A 1 80 ? 36.701 18.678 -78.418 1.00 56.78 80 SER A CA 1
ATOM 615 C C . SER A 1 80 ? 38.026 18.593 -77.637 1.00 56.78 80 SER A C 1
ATOM 617 O O . SER A 1 80 ? 39.081 18.679 -78.263 1.00 56.78 80 SER A O 1
ATOM 619 N N . GLU A 1 81 ? 38.025 18.336 -76.320 1.00 57.66 81 GLU A N 1
ATOM 620 C CA . GLU A 1 81 ? 39.264 18.118 -75.539 1.00 57.66 81 GLU A CA 1
ATOM 621 C C . GLU A 1 81 ? 39.857 16.720 -75.782 1.00 57.66 81 GLU A C 1
ATOM 623 O O . GLU A 1 81 ? 41.075 16.519 -75.714 1.00 57.66 81 GLU A O 1
ATOM 628 N N . LEU A 1 82 ? 39.008 15.762 -76.163 1.00 53.53 82 LEU A N 1
ATOM 629 C CA . LEU A 1 82 ? 39.388 14.384 -76.481 1.00 53.53 82 LEU A CA 1
ATOM 630 C C . LEU A 1 82 ? 40.226 14.252 -77.754 1.00 53.53 82 LEU A C 1
ATOM 632 O O . LEU A 1 82 ? 40.983 13.294 -77.880 1.00 53.53 82 LEU A O 1
ATOM 636 N N . ALA A 1 83 ? 40.161 15.230 -78.660 1.00 57.28 83 ALA A N 1
ATOM 637 C CA . ALA A 1 83 ? 40.987 15.261 -79.866 1.00 57.28 83 ALA A CA 1
ATOM 638 C C . ALA A 1 83 ? 42.496 15.424 -79.573 1.00 57.28 83 ALA A C 1
ATOM 640 O O . ALA A 1 83 ? 43.318 15.173 -80.452 1.00 57.28 83 ALA A O 1
ATOM 641 N N . SER A 1 84 ? 42.861 15.837 -78.351 1.00 63.25 84 SER A N 1
ATOM 642 C CA . SER A 1 84 ? 44.253 16.031 -77.916 1.00 63.25 84 SER A CA 1
ATOM 643 C C . SER A 1 84 ? 44.843 14.860 -77.117 1.00 63.25 84 SER A C 1
ATOM 645 O O . SER A 1 84 ? 46.060 14.792 -76.949 1.00 63.25 84 SER A O 1
ATOM 647 N N . ARG A 1 85 ? 44.006 13.928 -76.640 1.00 66.56 85 ARG A N 1
ATOM 648 C CA . ARG A 1 85 ? 44.439 12.730 -75.904 1.00 66.56 85 ARG A CA 1
ATOM 649 C C . ARG A 1 85 ? 44.575 11.542 -76.842 1.00 66.56 85 ARG A C 1
ATOM 651 O O . ARG A 1 85 ? 43.828 11.409 -77.811 1.00 66.56 85 ARG A O 1
ATOM 658 N N . THR A 1 86 ? 45.513 10.643 -76.555 1.00 73.81 86 THR A N 1
ATOM 659 C CA . THR A 1 86 ? 45.610 9.418 -77.352 1.00 73.81 86 THR A CA 1
ATOM 660 C C . THR A 1 86 ? 44.405 8.509 -77.059 1.00 73.81 86 THR A C 1
ATOM 662 O O . THR A 1 86 ? 43.994 8.397 -75.901 1.00 73.81 86 THR A O 1
ATOM 665 N N . PRO A 1 87 ? 43.827 7.819 -78.063 1.00 76.12 87 PRO A N 1
ATOM 666 C CA . PRO A 1 87 ? 42.674 6.928 -77.866 1.00 76.12 87 PRO A CA 1
ATOM 667 C C . PRO A 1 87 ? 42.865 5.888 -76.749 1.00 76.12 87 PRO A C 1
ATOM 669 O O . PRO A 1 87 ? 41.905 5.476 -76.100 1.00 76.12 87 PRO A O 1
ATOM 672 N N . THR A 1 88 ? 44.113 5.488 -76.497 1.00 80.81 88 THR A N 1
ATOM 673 C CA . THR A 1 88 ? 44.494 4.534 -75.453 1.00 80.81 88 THR A CA 1
ATOM 674 C C . THR A 1 88 ? 44.303 5.090 -74.039 1.00 80.81 88 THR A C 1
ATOM 676 O O . THR A 1 88 ? 43.807 4.377 -73.171 1.00 80.81 88 THR A O 1
ATOM 679 N N . GLU A 1 89 ? 44.654 6.355 -73.790 1.00 81.12 89 GLU A N 1
ATOM 680 C CA . GLU A 1 89 ? 44.506 6.986 -72.468 1.00 81.12 89 GLU A CA 1
ATOM 681 C C . GLU A 1 89 ? 43.030 7.129 -72.085 1.00 81.12 89 GLU A C 1
ATOM 683 O O . GLU A 1 89 ? 42.651 6.864 -70.944 1.00 81.12 89 GLU A O 1
ATOM 688 N N . PHE A 1 90 ? 42.183 7.464 -73.062 1.00 76.19 90 PHE A N 1
ATOM 689 C CA . PHE A 1 90 ? 40.742 7.569 -72.854 1.00 76.19 90 PHE A CA 1
ATOM 690 C C . PHE A 1 90 ? 40.093 6.216 -72.541 1.00 76.19 90 PHE A C 1
ATOM 692 O O . PHE A 1 90 ? 39.278 6.119 -71.626 1.00 76.19 90 PHE A O 1
ATOM 699 N N . ALA A 1 91 ? 40.488 5.155 -73.253 1.00 80.31 91 ALA A N 1
ATOM 700 C CA . ALA A 1 91 ? 39.982 3.808 -72.994 1.00 80.31 91 ALA A CA 1
ATOM 701 C C . ALA A 1 91 ? 40.320 3.329 -71.569 1.00 80.31 91 ALA A C 1
ATOM 703 O O . ALA A 1 91 ? 39.471 2.736 -70.901 1.00 80.31 91 ALA A O 1
ATOM 704 N N . ILE A 1 92 ? 41.528 3.636 -71.078 1.00 86.44 92 ILE A N 1
ATOM 705 C CA . ILE A 1 92 ? 41.956 3.296 -69.713 1.00 86.44 92 ILE A CA 1
ATOM 706 C C . ILE A 1 92 ? 41.141 4.077 -68.673 1.00 86.44 92 ILE A C 1
ATOM 708 O O . ILE A 1 92 ? 40.652 3.485 -67.711 1.00 86.44 92 ILE A O 1
ATOM 712 N N . GLU A 1 93 ? 40.956 5.388 -68.851 1.00 83.56 93 GLU A N 1
ATOM 713 C CA . GLU A 1 93 ? 40.169 6.210 -67.920 1.00 83.56 93 GLU A CA 1
ATOM 714 C C . GLU A 1 93 ? 38.698 5.770 -67.876 1.00 83.56 93 GLU A C 1
ATOM 716 O O . GLU A 1 93 ? 38.129 5.601 -66.794 1.00 83.56 93 GLU A O 1
ATOM 721 N N . GLN A 1 94 ? 38.099 5.482 -69.036 1.00 82.44 94 GLN A N 1
ATOM 722 C CA . GLN A 1 94 ? 36.739 4.959 -69.119 1.00 82.44 94 GLN A CA 1
ATOM 723 C C . GLN A 1 94 ? 36.616 3.599 -68.424 1.00 82.44 94 GLN A C 1
ATOM 725 O O . GLN A 1 94 ? 35.640 3.366 -67.707 1.00 82.44 94 GLN A O 1
ATOM 730 N N . GLU A 1 95 ? 37.593 2.705 -68.585 1.00 88.94 95 GLU A N 1
ATOM 731 C CA . GLU A 1 95 ? 37.604 1.412 -67.901 1.00 88.94 95 GLU A CA 1
ATOM 732 C C . GLU A 1 95 ? 37.714 1.577 -66.377 1.00 88.94 95 GLU A C 1
ATOM 734 O O . GLU A 1 95 ? 36.971 0.932 -65.629 1.00 88.94 95 GLU A O 1
ATOM 739 N N . VAL A 1 96 ? 38.579 2.479 -65.901 1.00 90.12 96 VAL A N 1
ATOM 740 C CA . VAL A 1 96 ? 38.717 2.793 -64.470 1.00 90.12 96 VAL A CA 1
ATOM 741 C C . VAL A 1 96 ? 37.403 3.335 -63.905 1.00 90.12 96 VAL A C 1
ATOM 743 O O . VAL A 1 96 ? 36.916 2.817 -62.897 1.00 90.12 96 VAL A O 1
ATOM 746 N N . LEU A 1 97 ? 36.781 4.314 -64.568 1.00 82.12 97 LEU A N 1
ATOM 747 C CA . LEU A 1 97 ? 35.494 4.878 -64.148 1.00 82.12 97 LEU A CA 1
ATOM 748 C C . LEU A 1 97 ? 34.378 3.825 -64.167 1.00 82.12 97 LEU A C 1
ATOM 750 O O . LEU A 1 97 ? 33.603 3.714 -63.213 1.00 82.12 97 LEU A O 1
ATOM 754 N N . THR A 1 98 ? 34.342 2.987 -65.205 1.00 88.19 98 THR A N 1
ATOM 755 C CA . THR A 1 98 ? 33.370 1.892 -65.346 1.00 88.19 98 THR A CA 1
ATOM 756 C C . THR A 1 98 ? 33.501 0.868 -64.217 1.00 88.19 98 THR A C 1
ATOM 758 O O . THR A 1 98 ? 32.492 0.330 -63.762 1.00 88.19 98 THR A O 1
ATOM 761 N N . ARG A 1 99 ? 34.717 0.629 -63.706 1.00 91.50 99 ARG A N 1
ATOM 762 C CA . ARG A 1 99 ? 34.963 -0.243 -62.543 1.00 91.50 99 ARG A CA 1
ATOM 763 C C . ARG A 1 99 ? 34.680 0.441 -61.201 1.00 91.50 99 ARG A C 1
ATOM 765 O O . ARG A 1 99 ? 34.228 -0.225 -60.273 1.00 91.50 99 ARG A O 1
ATOM 772 N N . GLN A 1 100 ? 34.902 1.749 -61.077 1.00 87.44 100 GLN A N 1
ATOM 773 C CA . GLN A 1 100 ? 34.690 2.482 -59.820 1.00 87.44 100 GLN A CA 1
ATOM 774 C C . GLN A 1 100 ? 33.211 2.749 -59.511 1.00 87.44 100 GLN A C 1
ATOM 776 O O . GLN A 1 100 ? 32.796 2.650 -58.356 1.00 87.44 100 GLN A O 1
ATOM 781 N N . ILE A 1 101 ? 32.389 3.037 -60.525 1.00 84.81 101 ILE A N 1
ATOM 782 C CA . ILE A 1 101 ? 30.948 3.291 -60.353 1.00 84.81 101 ILE A CA 1
ATOM 783 C C . ILE A 1 101 ? 30.211 2.153 -59.613 1.00 84.81 101 ILE A C 1
ATOM 785 O O . ILE A 1 101 ? 29.472 2.457 -58.671 1.00 84.81 101 ILE A O 1
ATOM 789 N N . PRO A 1 102 ? 30.346 0.861 -59.979 1.00 91.88 102 PRO A N 1
ATOM 790 C CA . PRO A 1 102 ? 29.653 -0.217 -59.274 1.00 91.88 102 PRO A CA 1
ATOM 791 C C . PRO A 1 102 ? 30.152 -0.402 -57.835 1.00 91.88 102 PRO A C 1
ATOM 793 O O . PRO A 1 102 ? 29.334 -0.698 -56.963 1.00 91.88 102 PRO A O 1
ATOM 796 N N . LEU A 1 103 ? 31.444 -0.168 -57.563 1.00 91.75 103 LEU A N 1
ATOM 797 C CA . LEU A 1 103 ? 32.000 -0.209 -56.204 1.00 91.75 103 LEU A CA 1
ATOM 798 C C . LEU A 1 103 ? 31.368 0.877 -55.324 1.00 91.75 103 LEU A C 1
ATOM 800 O O . LEU A 1 103 ? 30.769 0.562 -54.299 1.00 91.75 103 LEU A O 1
ATOM 804 N N . LEU A 1 104 ? 31.368 2.132 -55.785 1.00 85.50 104 LEU A N 1
ATOM 805 C CA . LEU A 1 104 ? 30.744 3.242 -55.056 1.00 85.50 104 LEU A CA 1
ATOM 806 C C . LEU A 1 104 ? 29.232 3.049 -54.874 1.00 85.50 104 LEU A C 1
ATOM 808 O O . LEU A 1 104 ? 28.680 3.394 -53.830 1.00 85.50 104 LEU A O 1
ATOM 812 N N . LYS A 1 105 ? 28.537 2.469 -55.862 1.00 89.12 105 LYS A N 1
ATOM 813 C CA . LYS A 1 105 ? 27.114 2.111 -55.729 1.00 89.12 105 LYS A CA 1
ATOM 814 C C . LYS A 1 105 ? 26.890 1.034 -54.665 1.00 89.12 105 LYS A C 1
ATOM 816 O O . LYS A 1 105 ? 25.906 1.121 -53.927 1.00 89.12 105 LYS A O 1
ATOM 821 N N . SER A 1 106 ? 27.779 0.045 -54.577 1.00 93.25 106 SER A N 1
ATOM 822 C CA . SER A 1 106 ? 27.742 -0.989 -53.538 1.00 93.25 106 SER A CA 1
ATOM 823 C C . SER A 1 106 ? 27.967 -0.387 -52.149 1.00 93.25 106 SER A C 1
ATOM 825 O O . SER A 1 106 ? 27.163 -0.625 -51.245 1.00 93.25 106 SER A O 1
ATOM 827 N N . ASP A 1 107 ? 28.979 0.467 -51.999 1.00 86.12 107 ASP A N 1
ATOM 828 C CA . ASP A 1 107 ? 29.278 1.153 -50.738 1.00 86.12 107 ASP A CA 1
ATOM 829 C C . ASP A 1 107 ? 28.124 2.060 -50.309 1.00 86.12 107 ASP A C 1
ATOM 831 O O . ASP A 1 107 ? 27.707 2.048 -49.150 1.00 86.12 107 ASP A O 1
ATOM 835 N N . LEU A 1 108 ? 27.520 2.779 -51.261 1.00 86.56 108 LEU A N 1
ATOM 836 C CA . LEU A 1 108 ? 26.333 3.587 -51.008 1.00 86.56 108 LEU A CA 1
ATOM 837 C C . LEU A 1 108 ? 25.163 2.728 -50.515 1.00 86.56 108 LEU A C 1
ATOM 839 O O . LEU A 1 108 ? 24.464 3.112 -49.576 1.00 86.56 108 LEU A O 1
ATOM 843 N N . ALA A 1 109 ? 24.925 1.570 -51.133 1.00 91.50 109 ALA A N 1
ATOM 844 C CA . ALA A 1 109 ? 23.870 0.657 -50.707 1.00 91.50 109 ALA A CA 1
ATOM 845 C C . ALA A 1 109 ? 24.140 0.093 -49.300 1.00 91.50 109 ALA A C 1
ATOM 847 O O . ALA A 1 109 ? 23.216 0.021 -48.484 1.00 91.50 109 ALA A O 1
ATOM 848 N N . ALA A 1 110 ? 25.392 -0.256 -48.990 1.00 91.00 110 ALA A N 1
ATOM 849 C CA . ALA A 1 110 ? 25.804 -0.716 -47.666 1.00 91.00 110 ALA A CA 1
ATOM 850 C C . ALA A 1 110 ? 25.623 0.380 -46.601 1.00 91.00 110 ALA A C 1
ATOM 852 O O . ALA A 1 110 ? 25.014 0.132 -45.558 1.00 91.00 110 ALA A O 1
ATOM 853 N N . ALA A 1 111 ? 26.050 1.610 -46.892 1.00 83.56 111 ALA A N 1
ATOM 854 C CA . ALA A 1 111 ? 25.870 2.759 -46.012 1.00 83.56 111 ALA A CA 1
ATOM 855 C C . ALA A 1 111 ? 24.382 3.071 -45.772 1.00 83.56 111 ALA A C 1
ATOM 857 O O . ALA A 1 111 ? 23.976 3.262 -44.627 1.00 83.56 111 ALA A O 1
ATOM 858 N N . LYS A 1 112 ? 23.530 3.028 -46.811 1.00 87.81 112 LYS A N 1
ATOM 859 C CA . LYS A 1 112 ? 22.068 3.187 -46.657 1.00 87.81 112 LYS A CA 1
ATOM 860 C C . LYS A 1 112 ? 21.466 2.131 -45.732 1.00 87.81 112 LYS A C 1
ATOM 862 O O . LYS A 1 112 ? 20.659 2.469 -44.869 1.00 87.81 112 LYS A O 1
ATOM 867 N N . ARG A 1 113 ? 21.866 0.862 -45.884 1.00 93.75 113 ARG A N 1
ATOM 868 C CA . ARG A 1 113 ? 21.425 -0.221 -44.986 1.00 93.75 113 ARG A CA 1
ATOM 869 C C . ARG A 1 113 ? 21.868 0.038 -43.549 1.00 93.75 113 ARG A C 1
ATOM 871 O O . ARG A 1 113 ? 21.081 -0.170 -42.632 1.00 93.75 113 ARG A O 1
ATOM 878 N N . ARG A 1 114 ? 23.097 0.527 -43.354 1.00 87.81 114 ARG A N 1
ATOM 879 C CA . ARG A 1 114 ? 23.623 0.843 -42.023 1.00 87.81 114 ARG A CA 1
ATOM 880 C C . ARG A 1 114 ? 22.854 1.978 -41.350 1.00 87.81 114 ARG A C 1
ATOM 882 O O . ARG A 1 114 ? 22.527 1.844 -40.177 1.00 87.81 114 ARG A O 1
ATOM 889 N N . VAL A 1 115 ? 22.522 3.043 -42.082 1.00 86.44 115 VAL A N 1
ATOM 890 C CA . VAL A 1 115 ? 21.698 4.150 -41.566 1.00 86.44 115 VAL A CA 1
ATOM 891 C C . VAL A 1 115 ? 20.310 3.654 -41.160 1.00 86.44 115 VAL A C 1
ATOM 893 O O . VAL A 1 115 ? 19.886 3.915 -40.040 1.00 86.44 115 VAL A O 1
ATOM 896 N N . ALA A 1 116 ? 19.638 2.879 -42.016 1.00 91.69 116 ALA A N 1
ATOM 897 C CA . ALA A 1 116 ? 18.310 2.346 -41.708 1.00 91.69 116 ALA A CA 1
ATOM 898 C C . ALA A 1 116 ? 18.309 1.431 -40.468 1.00 91.69 116 ALA A C 1
ATOM 900 O O . ALA A 1 116 ? 17.359 1.440 -39.687 1.00 91.69 116 ALA A O 1
ATOM 901 N N . GLU A 1 117 ? 19.371 0.646 -40.271 1.00 93.31 117 GLU A N 1
ATOM 902 C CA . GLU A 1 117 ? 19.529 -0.190 -39.079 1.00 93.31 117 GLU A CA 1
ATOM 903 C C . GLU A 1 117 ? 19.755 0.649 -37.814 1.00 93.31 117 GLU A C 1
ATOM 905 O O . GLU A 1 117 ? 19.105 0.412 -36.798 1.00 93.31 117 GLU A O 1
ATOM 910 N N . LEU A 1 118 ? 20.617 1.668 -37.879 1.00 87.06 118 LEU A N 1
ATOM 911 C CA . LEU A 1 118 ? 20.842 2.580 -36.753 1.00 87.06 118 LEU A CA 1
ATOM 912 C C . LEU A 1 118 ? 19.559 3.325 -36.359 1.00 87.06 118 LEU A C 1
ATOM 914 O O . LEU A 1 118 ? 19.265 3.443 -35.174 1.00 87.06 118 LEU A O 1
ATOM 918 N N . GLU A 1 119 ? 18.749 3.749 -37.330 1.00 89.19 119 GLU A N 1
ATOM 919 C CA . GLU A 1 119 ? 17.455 4.395 -37.069 1.00 89.19 119 GLU A CA 1
ATOM 920 C C . GLU A 1 119 ? 16.458 3.462 -36.370 1.00 89.19 119 GLU A C 1
ATOM 922 O O . GLU A 1 119 ? 15.724 3.887 -35.474 1.00 89.19 119 GLU A O 1
ATOM 927 N N . ARG A 1 120 ? 16.443 2.172 -36.733 1.00 94.50 120 ARG A N 1
ATOM 928 C CA . ARG A 1 120 ? 15.624 1.166 -36.038 1.00 94.50 120 ARG A CA 1
ATOM 929 C C . ARG A 1 120 ? 16.090 0.956 -34.602 1.00 94.50 120 ARG A C 1
ATOM 931 O O . ARG A 1 120 ? 15.251 0.879 -33.707 1.00 94.50 120 ARG A O 1
ATOM 938 N N . GLN A 1 121 ? 17.401 0.879 -34.385 1.00 89.44 121 GLN A N 1
ATOM 939 C CA . GLN A 1 121 ? 17.981 0.708 -33.052 1.00 89.44 121 GLN A CA 1
ATOM 940 C C . GLN A 1 121 ? 17.705 1.915 -32.153 1.00 89.44 121 GLN A C 1
ATOM 942 O O . GLN A 1 121 ? 17.322 1.736 -31.000 1.00 89.44 121 GLN A O 1
ATOM 947 N N . GLU A 1 122 ? 17.825 3.132 -32.683 1.00 85.31 122 GLU A N 1
ATOM 948 C CA . GLU A 1 122 ? 17.517 4.367 -31.957 1.00 85.31 122 GLU A CA 1
ATOM 949 C C . GLU A 1 122 ? 16.042 4.429 -31.558 1.00 85.31 122 GLU A C 1
ATOM 951 O O . GLU A 1 122 ? 15.726 4.684 -30.396 1.00 85.31 122 GLU A O 1
ATOM 956 N N . LYS A 1 123 ? 15.133 4.116 -32.491 1.00 93.06 123 LYS A N 1
ATOM 957 C CA . LYS A 1 123 ? 13.701 4.058 -32.187 1.00 93.06 123 LYS A CA 1
ATOM 958 C C . LYS A 1 123 ? 13.401 3.028 -31.095 1.00 93.06 123 LYS A C 1
ATOM 960 O O . LYS A 1 123 ? 12.703 3.345 -30.139 1.00 93.06 123 LYS A O 1
ATOM 965 N N . ALA A 1 124 ? 13.974 1.828 -31.192 1.00 92.50 124 ALA A N 1
ATOM 966 C CA . ALA A 1 124 ? 13.797 0.790 -30.178 1.00 92.50 124 ALA A CA 1
ATOM 967 C C . ALA A 1 124 ? 14.352 1.211 -28.805 1.00 92.50 124 ALA A C 1
ATOM 969 O O . ALA A 1 124 ? 13.711 0.969 -27.783 1.00 92.50 124 ALA A O 1
ATOM 970 N N . ALA A 1 125 ? 15.514 1.870 -28.766 1.00 86.56 125 ALA A N 1
ATOM 971 C CA . ALA A 1 125 ? 16.096 2.394 -27.533 1.00 86.56 125 ALA A CA 1
ATOM 972 C C . ALA A 1 125 ? 15.235 3.512 -26.921 1.00 86.56 125 ALA A C 1
ATOM 974 O O . ALA A 1 125 ? 15.043 3.545 -25.706 1.00 86.56 125 ALA A O 1
ATOM 975 N N . HIS A 1 126 ? 14.672 4.393 -27.752 1.00 86.50 126 HIS A N 1
ATOM 976 C CA . HIS A 1 126 ? 13.760 5.447 -27.316 1.00 86.50 126 HIS A CA 1
ATOM 977 C C . HIS A 1 126 ? 12.453 4.876 -26.746 1.00 86.50 126 HIS A C 1
ATOM 979 O O . HIS A 1 126 ? 12.018 5.278 -25.666 1.00 86.50 126 HIS A O 1
ATOM 985 N N . ASP A 1 127 ? 11.861 3.887 -27.418 1.00 90.44 127 ASP A N 1
ATOM 986 C CA . ASP A 1 127 ? 10.654 3.206 -26.943 1.00 90.44 127 ASP A CA 1
ATOM 987 C C . ASP A 1 127 ? 10.913 2.486 -25.605 1.00 90.44 127 ASP A C 1
ATOM 989 O O . ASP A 1 127 ? 10.108 2.590 -24.676 1.00 90.44 127 ASP A O 1
ATOM 993 N N . GLN A 1 128 ? 12.073 1.833 -25.453 1.00 89.94 128 GLN A N 1
ATOM 994 C CA . GLN A 1 128 ? 12.496 1.229 -24.183 1.00 89.94 128 GLN A CA 1
ATOM 995 C C . GLN A 1 128 ? 12.717 2.267 -23.076 1.00 89.94 128 GLN A C 1
ATOM 997 O O . GLN A 1 128 ? 12.336 2.028 -21.930 1.00 89.94 128 GLN A O 1
ATOM 1002 N N . TRP A 1 129 ? 13.320 3.416 -23.389 1.00 84.81 129 TRP A N 1
ATOM 1003 C CA . TRP A 1 129 ? 13.505 4.504 -22.427 1.00 84.81 129 TRP A CA 1
ATOM 1004 C C . TRP A 1 129 ? 12.162 5.040 -21.921 1.00 84.81 129 TRP A C 1
ATOM 1006 O O . TRP A 1 129 ? 11.958 5.172 -20.713 1.00 84.81 129 TRP A O 1
ATOM 1016 N N . ASN A 1 130 ? 11.215 5.273 -22.830 1.00 88.00 130 ASN A N 1
ATOM 1017 C CA . ASN A 1 130 ? 9.874 5.736 -22.480 1.00 88.00 130 ASN A CA 1
ATOM 1018 C C . ASN A 1 130 ? 9.100 4.696 -21.658 1.00 88.00 130 ASN A C 1
ATOM 1020 O O . ASN A 1 130 ? 8.394 5.065 -20.718 1.00 88.00 130 ASN A O 1
ATOM 1024 N N . ALA A 1 131 ? 9.250 3.403 -21.969 1.00 89.31 131 ALA A N 1
ATOM 1025 C CA . ALA A 1 131 ? 8.679 2.322 -21.166 1.00 89.31 131 ALA A CA 1
ATOM 1026 C C . ALA A 1 131 ? 9.242 2.328 -19.734 1.00 89.31 131 ALA A C 1
ATOM 1028 O O . ALA A 1 131 ? 8.473 2.371 -18.777 1.00 89.31 131 ALA A O 1
ATOM 1029 N N . ARG A 1 132 ? 10.569 2.438 -19.579 1.00 90.56 132 ARG A N 1
ATOM 1030 C CA . ARG A 1 132 ? 11.219 2.554 -18.260 1.00 90.56 132 ARG A CA 1
ATOM 1031 C C . ARG A 1 132 ? 10.777 3.791 -17.479 1.00 90.56 132 ARG A C 1
ATOM 1033 O O . ARG A 1 132 ? 10.710 3.748 -16.255 1.00 90.56 132 ARG A O 1
ATOM 1040 N N . GLY A 1 133 ? 10.468 4.893 -18.166 1.00 89.50 133 GLY A N 1
ATOM 1041 C CA . GLY A 1 133 ? 9.898 6.087 -17.538 1.00 89.50 133 GLY A CA 1
ATOM 1042 C C . GLY A 1 133 ? 8.547 5.813 -16.870 1.00 89.50 133 GLY A C 1
ATOM 1043 O O . GLY A 1 133 ? 8.309 6.284 -15.759 1.00 89.50 133 GLY A O 1
ATOM 1044 N N . LYS A 1 134 ? 7.687 5.005 -17.506 1.00 90.25 134 LYS A N 1
ATOM 1045 C CA . LYS A 1 134 ? 6.408 4.572 -16.918 1.00 90.25 134 LYS A CA 1
ATOM 1046 C C . LYS A 1 134 ? 6.622 3.629 -15.738 1.00 90.25 134 LYS A C 1
ATOM 1048 O O . LYS A 1 134 ? 6.000 3.831 -14.699 1.00 90.25 134 LYS A O 1
ATOM 1053 N N . ASP A 1 135 ? 7.538 2.672 -15.873 1.00 90.50 135 ASP A N 1
ATOM 1054 C CA . ASP A 1 135 ? 7.874 1.739 -14.791 1.00 90.50 135 ASP A CA 1
ATOM 1055 C C . ASP A 1 135 ? 8.386 2.491 -13.555 1.00 90.50 135 ASP A C 1
ATOM 1057 O O . ASP A 1 135 ? 7.974 2.205 -12.434 1.00 90.50 135 ASP A O 1
ATOM 1061 N N . ARG A 1 136 ? 9.220 3.521 -13.756 1.00 91.25 136 ARG A N 1
ATOM 1062 C CA . ARG A 1 136 ? 9.711 4.382 -12.674 1.00 91.25 136 ARG A CA 1
ATOM 1063 C C . ARG A 1 136 ? 8.581 5.130 -11.968 1.00 91.25 136 ARG A C 1
ATOM 1065 O O . ARG A 1 136 ? 8.547 5.142 -10.745 1.00 91.25 136 ARG A O 1
ATOM 1072 N N . GLN A 1 137 ? 7.640 5.711 -12.714 1.00 92.75 137 GLN A N 1
ATOM 1073 C CA . GLN A 1 137 ? 6.476 6.377 -12.115 1.00 92.75 137 GLN A CA 1
ATOM 1074 C C . GLN A 1 137 ? 5.594 5.401 -11.329 1.00 92.75 137 GLN A C 1
ATOM 1076 O O . GLN A 1 137 ? 5.040 5.764 -10.293 1.00 92.75 137 GLN A O 1
ATOM 1081 N N . GLN A 1 138 ? 5.439 4.168 -11.814 1.00 92.94 138 GLN A N 1
ATOM 1082 C CA . GLN A 1 138 ? 4.693 3.136 -11.099 1.00 92.94 138 GLN A CA 1
ATOM 1083 C C . GLN A 1 13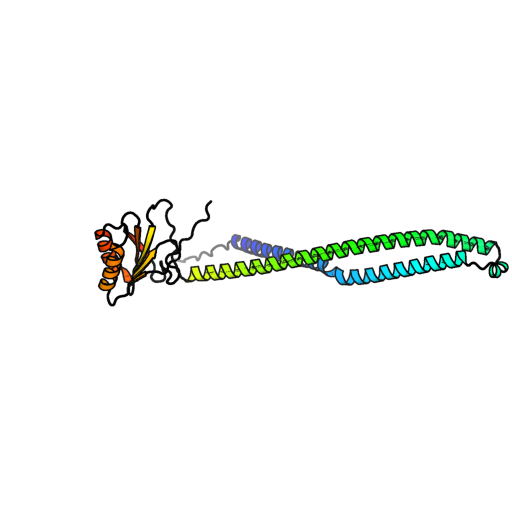8 ? 5.405 2.725 -9.805 1.00 92.94 138 GLN A C 1
ATOM 1085 O O . GLN A 1 138 ? 4.748 2.590 -8.775 1.00 92.94 138 GLN A O 1
ATOM 1090 N N . LEU A 1 139 ? 6.731 2.590 -9.844 1.00 91.94 139 LEU A N 1
ATOM 1091 C CA . LEU A 1 139 ? 7.547 2.274 -8.676 1.00 91.94 139 LEU A CA 1
ATOM 1092 C C . LEU A 1 139 ? 7.466 3.385 -7.617 1.00 91.94 139 LEU A C 1
ATOM 1094 O O . LEU A 1 139 ? 7.170 3.091 -6.464 1.00 91.94 139 LEU A O 1
ATOM 1098 N N . GLU A 1 140 ? 7.588 4.654 -8.017 1.00 95.12 140 GLU A N 1
ATOM 1099 C CA . GLU A 1 140 ? 7.435 5.810 -7.115 1.00 95.12 140 GLU A CA 1
ATOM 1100 C C . GLU A 1 140 ? 6.037 5.857 -6.459 1.00 95.12 140 GLU A C 1
ATOM 1102 O O . GLU A 1 140 ? 5.905 6.182 -5.278 1.00 95.12 140 GLU A O 1
ATOM 1107 N N . ARG A 1 141 ? 4.974 5.484 -7.191 1.00 96.81 141 ARG A N 1
ATOM 1108 C CA . ARG A 1 141 ? 3.612 5.378 -6.629 1.00 96.81 141 ARG A CA 1
ATOM 1109 C C . ARG A 1 141 ? 3.489 4.247 -5.611 1.00 96.81 141 ARG A C 1
ATOM 1111 O O . ARG A 1 141 ? 2.900 4.460 -4.556 1.00 96.81 141 ARG A O 1
ATOM 1118 N N . MET A 1 142 ? 4.036 3.071 -5.920 1.00 92.94 142 MET A N 1
ATOM 1119 C CA . MET A 1 142 ? 4.017 1.921 -5.011 1.00 92.94 142 MET A CA 1
ATOM 1120 C C . MET A 1 142 ? 4.809 2.206 -3.730 1.00 92.94 142 MET A C 1
ATOM 1122 O O . MET A 1 142 ? 4.341 1.884 -2.643 1.00 92.94 142 MET A O 1
ATOM 1126 N N . GLU A 1 143 ? 5.966 2.865 -3.828 1.00 94.94 143 GLU A N 1
ATOM 1127 C CA . GLU A 1 143 ? 6.751 3.287 -2.660 1.00 94.94 143 GLU A CA 1
ATOM 1128 C C . GLU A 1 143 ? 5.980 4.278 -1.777 1.00 94.94 143 GLU A C 1
ATOM 1130 O O . GLU A 1 143 ? 5.963 4.135 -0.551 1.00 94.94 143 GLU A O 1
ATOM 1135 N N . ALA A 1 144 ? 5.291 5.252 -2.382 1.00 96.50 144 ALA A N 1
ATOM 1136 C CA . ALA A 1 144 ? 4.452 6.194 -1.646 1.00 96.50 144 ALA A CA 1
ATOM 1137 C C . ALA A 1 144 ? 3.272 5.500 -0.939 1.00 96.50 144 ALA A C 1
ATOM 1139 O O . ALA A 1 144 ? 2.956 5.830 0.207 1.00 96.50 144 ALA A O 1
ATOM 1140 N N . GLU A 1 145 ? 2.638 4.522 -1.591 1.00 96.12 145 GLU A N 1
ATOM 1141 C CA . GLU A 1 145 ? 1.548 3.731 -1.012 1.00 96.12 145 GLU A CA 1
ATOM 1142 C C . GLU A 1 145 ? 2.028 2.868 0.162 1.00 96.12 145 GLU A C 1
ATOM 1144 O O . GLU A 1 145 ? 1.408 2.886 1.228 1.00 96.12 145 GLU A O 1
ATOM 1149 N N . ILE A 1 146 ? 3.169 2.185 0.012 1.00 94.62 146 ILE A N 1
ATOM 1150 C CA . ILE A 1 146 ? 3.802 1.423 1.097 1.00 94.62 146 ILE A CA 1
ATOM 1151 C C . ILE A 1 146 ? 4.092 2.345 2.284 1.00 94.62 146 ILE A C 1
ATOM 1153 O O . ILE A 1 146 ? 3.700 2.032 3.408 1.00 94.62 146 ILE A O 1
ATOM 1157 N N . GLY A 1 147 ? 4.694 3.516 2.050 1.00 95.50 147 GLY A N 1
ATOM 1158 C CA . GLY A 1 147 ? 4.978 4.485 3.111 1.00 95.50 147 GLY A CA 1
ATOM 1159 C C . GLY A 1 147 ? 3.718 4.970 3.842 1.00 95.50 147 GLY A C 1
ATOM 1160 O O . GLY A 1 147 ? 3.712 5.083 5.072 1.00 95.50 147 GLY A O 1
ATOM 1161 N N . ALA A 1 148 ? 2.625 5.210 3.113 1.00 96.19 148 ALA A N 1
ATOM 1162 C CA . ALA A 1 148 ? 1.343 5.597 3.700 1.00 96.19 148 ALA A CA 1
ATOM 1163 C C . ALA A 1 148 ? 0.720 4.466 4.540 1.00 96.19 148 ALA A C 1
ATOM 1165 O O . ALA A 1 148 ? 0.235 4.710 5.651 1.00 96.19 148 ALA A O 1
ATOM 1166 N N . LEU A 1 149 ? 0.766 3.225 4.047 1.00 91.38 149 LEU A N 1
ATOM 1167 C CA . LEU A 1 149 ? 0.273 2.048 4.764 1.00 91.38 149 LEU A CA 1
ATOM 1168 C C . LEU A 1 149 ? 1.100 1.758 6.020 1.00 91.38 149 LEU A C 1
ATOM 1170 O O . LEU A 1 149 ? 0.526 1.491 7.074 1.00 91.38 149 LEU A O 1
ATOM 1174 N N . GLU A 1 150 ? 2.426 1.882 5.957 1.00 95.06 150 GLU A N 1
ATOM 1175 C CA . GLU A 1 150 ? 3.300 1.744 7.123 1.00 95.06 150 GLU A CA 1
ATOM 1176 C C . GLU A 1 150 ? 3.022 2.812 8.184 1.00 95.06 150 GLU A C 1
ATOM 1178 O O . GLU A 1 150 ? 2.994 2.510 9.380 1.00 95.06 150 GLU A O 1
ATOM 1183 N N . ALA A 1 151 ? 2.794 4.062 7.772 1.00 93.56 151 ALA A N 1
ATOM 1184 C CA . ALA A 1 151 ? 2.422 5.134 8.689 1.00 93.56 151 ALA A CA 1
ATOM 1185 C C . ALA A 1 151 ? 1.075 4.844 9.371 1.00 93.56 151 ALA A C 1
ATOM 1187 O O . ALA A 1 151 ? 0.949 5.014 10.588 1.00 93.56 151 ALA A O 1
ATOM 1188 N N . LYS A 1 152 ? 0.091 4.339 8.614 1.00 87.94 152 LYS A N 1
ATOM 1189 C CA . LYS A 1 152 ? -1.207 3.910 9.153 1.00 87.94 152 LYS A CA 1
ATOM 1190 C C . LYS A 1 152 ? -1.046 2.748 10.134 1.00 87.94 152 LYS A C 1
ATOM 1192 O O . LYS A 1 152 ? -1.588 2.804 11.235 1.00 87.94 152 LYS A O 1
ATOM 1197 N N . LEU A 1 153 ? -0.247 1.743 9.785 1.00 87.56 153 LEU A N 1
ATOM 1198 C CA . LEU A 1 153 ? 0.030 0.587 10.636 1.00 87.56 153 LEU A CA 1
ATOM 1199 C C . LEU A 1 153 ? 0.727 1.009 11.937 1.00 87.56 153 LEU A C 1
ATOM 1201 O O . LEU A 1 153 ? 0.309 0.592 13.013 1.00 87.56 153 LEU A O 1
ATOM 1205 N N . LYS A 1 154 ? 1.715 1.911 11.871 1.00 90.31 154 LYS A N 1
ATOM 1206 C CA . LYS A 1 154 ? 2.364 2.490 13.062 1.00 90.31 154 LYS A CA 1
ATOM 1207 C C . LYS A 1 154 ? 1.386 3.278 13.932 1.00 90.31 154 LYS A C 1
ATOM 1209 O O . LYS A 1 154 ? 1.516 3.237 15.153 1.00 90.31 154 LYS A O 1
ATOM 1214 N N . LYS A 1 155 ? 0.422 3.992 13.339 1.00 87.56 155 LYS A N 1
ATOM 1215 C CA . LYS A 1 155 ? -0.627 4.701 14.090 1.00 87.56 155 LYS A CA 1
ATOM 1216 C C . LYS A 1 155 ? -1.506 3.711 14.863 1.00 87.56 155 LYS A C 1
ATOM 1218 O O . LYS A 1 155 ? -1.692 3.905 16.057 1.00 87.56 155 LYS A O 1
ATOM 1223 N N . VAL A 1 156 ? -1.945 2.633 14.210 1.00 83.50 156 VAL A N 1
ATOM 1224 C CA . VAL A 1 156 ? -2.761 1.567 14.825 1.00 83.50 156 VAL A CA 1
ATOM 1225 C C . VAL A 1 156 ? -1.982 0.788 15.893 1.00 83.50 156 VAL A C 1
ATOM 1227 O O . VAL A 1 156 ? -2.514 0.478 16.951 1.00 83.50 156 VAL A O 1
ATOM 1230 N N . GLN A 1 157 ? -0.695 0.509 15.673 1.00 83.94 157 GLN A N 1
ATOM 1231 C CA . GLN A 1 157 ? 0.145 -0.143 16.686 1.00 83.94 157 GLN A CA 1
ATOM 1232 C C . GLN A 1 157 ? 0.356 0.738 17.921 1.00 83.94 157 GLN A C 1
ATOM 1234 O O . GLN A 1 157 ? 0.385 0.232 19.039 1.00 83.94 157 GLN A O 1
ATOM 1239 N N . LYS A 1 158 ? 0.513 2.054 17.731 1.00 86.88 158 LYS A N 1
ATOM 1240 C CA . LYS A 1 158 ? 0.712 3.003 18.835 1.00 86.88 158 LYS A CA 1
ATOM 1241 C C . LYS A 1 158 ? -0.562 3.315 19.609 1.00 86.88 158 LYS A C 1
ATOM 1243 O O . LYS A 1 158 ? -0.450 3.692 20.769 1.00 86.88 158 LYS A O 1
ATOM 1248 N N . SER A 1 159 ? -1.739 3.203 18.994 1.00 84.25 159 SER A N 1
ATOM 1249 C CA . SER A 1 159 ? -3.000 3.499 19.678 1.00 84.25 159 SER A CA 1
ATOM 1250 C C . SER A 1 159 ? -3.384 2.438 20.712 1.00 84.25 159 SER A C 1
ATOM 1252 O O . SER A 1 159 ? -4.283 2.689 21.507 1.00 84.25 159 SER A O 1
ATOM 1254 N N . GLY A 1 160 ? -2.721 1.272 20.725 1.00 84.88 160 GLY A N 1
ATOM 1255 C CA . GLY A 1 160 ? -3.050 0.190 21.658 1.00 84.88 160 GLY A CA 1
ATOM 1256 C C . GLY A 1 160 ? -4.476 -0.337 21.466 1.00 84.88 160 GLY A C 1
ATOM 1257 O O . GLY A 1 160 ? -5.055 -0.898 22.398 1.00 84.88 160 GLY A O 1
ATOM 1258 N N . THR A 1 161 ? -5.058 -0.115 20.282 1.00 86.25 161 THR A N 1
ATOM 1259 C CA . THR A 1 161 ? -6.439 -0.491 19.983 1.00 86.25 161 THR A CA 1
ATOM 1260 C C . THR A 1 161 ? -6.536 -2.006 19.874 1.00 86.25 161 THR A C 1
ATOM 1262 O O . THR A 1 161 ? -5.833 -2.628 19.072 1.00 86.25 161 THR A O 1
ATOM 1265 N N . LEU A 1 162 ? -7.397 -2.609 20.686 1.00 87.75 162 LEU A N 1
ATOM 1266 C CA . LEU A 1 162 ? -7.563 -4.053 20.713 1.00 87.75 162 LEU A CA 1
ATOM 1267 C C . LEU A 1 162 ? -8.498 -4.484 19.581 1.00 87.75 162 LEU A C 1
ATOM 1269 O O . LEU A 1 162 ? -9.649 -4.062 19.508 1.00 87.75 162 LEU A O 1
ATOM 1273 N N . VAL A 1 163 ? -7.988 -5.312 18.671 1.00 84.44 163 VAL A N 1
ATOM 1274 C CA . VAL A 1 163 ? -8.763 -5.814 17.533 1.00 84.44 163 VAL A CA 1
ATOM 1275 C C . VAL A 1 163 ? -9.476 -7.096 17.939 1.00 84.44 163 VAL A C 1
ATOM 1277 O O . VAL A 1 163 ? -8.834 -8.123 18.173 1.00 84.44 163 VAL A O 1
ATOM 1280 N N . TYR A 1 164 ? -10.806 -7.055 17.962 1.00 85.38 164 TYR A N 1
ATOM 1281 C CA . TYR A 1 164 ? -11.628 -8.230 18.228 1.00 85.38 164 TYR A CA 1
ATOM 1282 C C . TYR A 1 164 ? -11.887 -9.028 16.951 1.00 85.38 164 TYR A C 1
ATOM 1284 O O . TYR A 1 164 ? -12.234 -8.485 15.901 1.00 85.38 164 TYR A O 1
ATOM 1292 N N . ARG A 1 165 ? -11.746 -10.351 17.058 1.00 81.50 165 ARG A N 1
ATOM 1293 C CA . ARG A 1 165 ? -12.178 -11.293 16.023 1.00 81.50 165 ARG A CA 1
ATOM 1294 C C . ARG A 1 165 ? -13.541 -11.840 16.408 1.00 81.50 165 ARG A C 1
ATOM 1296 O O . ARG A 1 165 ? -13.644 -12.602 17.366 1.00 81.50 165 ARG A O 1
ATOM 1303 N N . ALA A 1 166 ? -14.570 -11.461 15.659 1.00 78.31 166 ALA A N 1
ATOM 1304 C CA . ALA A 1 166 ? -15.881 -12.074 15.802 1.00 78.31 166 ALA A CA 1
ATOM 1305 C C . ALA A 1 166 ? -15.787 -13.557 15.405 1.00 78.31 166 ALA A C 1
ATOM 1307 O O . ALA A 1 166 ? -15.285 -13.895 14.330 1.00 78.31 166 ALA A O 1
ATOM 1308 N N . GLY A 1 167 ? -16.231 -14.455 16.284 1.00 77.38 167 GLY A N 1
ATOM 1309 C CA . GLY A 1 167 ? -16.296 -15.877 15.963 1.00 77.38 167 GLY A CA 1
ATOM 1310 C C . GLY A 1 167 ? -17.343 -16.139 14.867 1.00 77.38 167 GLY A C 1
ATOM 1311 O O . GLY A 1 167 ? -18.396 -15.505 14.876 1.00 77.38 167 GLY A O 1
ATOM 1312 N N . PRO A 1 168 ? -17.130 -17.106 13.955 1.00 66.38 168 PRO A N 1
ATOM 1313 C CA . PRO A 1 168 ? -18.000 -17.354 12.793 1.00 66.38 168 PRO A CA 1
ATOM 1314 C C . PRO A 1 168 ? -19.411 -17.896 13.121 1.00 66.38 168 PRO A C 1
ATOM 1316 O O . PRO A 1 168 ? -20.086 -18.421 12.239 1.00 66.38 168 PRO A O 1
ATOM 1319 N N . ARG A 1 169 ? -19.857 -17.861 14.385 1.00 57.94 169 ARG A N 1
ATOM 1320 C CA . ARG A 1 169 ? -21.066 -18.566 14.851 1.00 57.94 169 ARG A CA 1
ATOM 1321 C C . ARG A 1 169 ? -21.957 -17.796 15.822 1.00 57.94 169 ARG A C 1
ATOM 1323 O O . ARG A 1 169 ? -22.902 -18.383 16.343 1.00 57.94 169 ARG A O 1
ATOM 1330 N N . GLU A 1 170 ? -21.718 -16.512 16.054 1.00 68.38 170 GLU A N 1
ATOM 1331 C CA . GLU A 1 170 ? -22.654 -15.722 16.854 1.00 68.38 170 GLU A CA 1
ATOM 1332 C C . GLU A 1 170 ? -23.703 -15.086 15.941 1.00 68.38 170 GLU A C 1
ATOM 1334 O O . GLU A 1 170 ? -23.416 -14.192 15.156 1.00 68.38 170 GLU A O 1
ATOM 1339 N N . SER A 1 171 ? -24.951 -15.554 16.043 1.00 86.62 171 SER A N 1
ATOM 1340 C CA . SER A 1 171 ? -26.106 -14.934 15.374 1.00 86.62 171 SER A CA 1
ATOM 1341 C C . SER A 1 171 ? -26.506 -13.593 16.001 1.00 86.62 171 SER A C 1
ATOM 1343 O O . SER A 1 171 ? -27.515 -13.011 15.612 1.00 86.62 171 SER A O 1
ATOM 1345 N N . ARG A 1 172 ? -25.776 -13.150 17.029 1.00 93.06 172 ARG A N 1
ATOM 1346 C CA . ARG A 1 172 ? -26.030 -11.925 17.781 1.00 93.06 172 ARG A CA 1
ATOM 1347 C C . ARG A 1 172 ? -24.989 -10.889 17.394 1.00 93.06 172 ARG A C 1
ATOM 1349 O O . ARG A 1 172 ? -23.811 -11.213 17.302 1.00 93.06 172 ARG A O 1
ATOM 1356 N N . GLN A 1 173 ? -25.421 -9.650 17.210 1.00 93.69 173 GLN A N 1
ATOM 1357 C CA . GLN A 1 173 ? -24.543 -8.510 17.028 1.00 93.69 173 GLN A CA 1
ATOM 1358 C C . GLN A 1 173 ? -23.814 -8.220 18.352 1.00 93.69 173 GLN A C 1
ATOM 1360 O O . GLN A 1 173 ? -24.469 -7.879 19.347 1.00 93.69 173 GLN A O 1
ATOM 1365 N N . PRO A 1 174 ? -22.479 -8.339 18.392 1.00 95.19 174 PRO A N 1
ATOM 1366 C CA . PRO A 1 174 ? -21.716 -8.009 19.579 1.00 95.19 174 PRO A CA 1
ATOM 1367 C C . PRO A 1 174 ? -21.662 -6.492 19.772 1.00 95.19 174 PRO A C 1
ATOM 1369 O O . PRO A 1 174 ? -21.494 -5.734 18.816 1.00 95.19 174 PRO A O 1
ATOM 1372 N N . TRP A 1 175 ? -21.764 -6.046 21.016 1.00 96.62 175 TRP A N 1
ATOM 1373 C CA . TRP A 1 175 ? -21.510 -4.673 21.434 1.00 96.62 175 TRP A CA 1
ATOM 1374 C C . TRP A 1 175 ? -20.393 -4.670 22.462 1.00 96.62 175 TRP A C 1
ATOM 1376 O O . TRP A 1 175 ? -20.463 -5.375 23.468 1.00 96.62 175 TRP A O 1
ATOM 1386 N N . ILE A 1 176 ? -19.379 -3.850 22.219 1.00 96.81 176 ILE A N 1
ATOM 1387 C CA . ILE A 1 176 ? -18.305 -3.609 23.172 1.00 96.81 176 ILE A CA 1
ATOM 1388 C C . ILE A 1 176 ? -18.752 -2.499 24.114 1.00 96.81 176 ILE A C 1
ATOM 1390 O O . ILE A 1 176 ? -19.205 -1.448 23.660 1.00 96.81 176 ILE A O 1
ATOM 1394 N N . ILE A 1 177 ? -18.595 -2.721 25.416 1.00 97.94 177 ILE A N 1
ATOM 1395 C CA . ILE A 1 177 ? -18.771 -1.701 26.447 1.00 97.94 177 ILE A CA 1
ATOM 1396 C C . ILE A 1 177 ? -17.450 -1.564 27.198 1.00 97.94 177 ILE A C 1
ATOM 1398 O O . ILE A 1 177 ? -17.053 -2.468 27.924 1.00 97.94 177 ILE A O 1
ATOM 1402 N N . GLU A 1 178 ? -16.766 -0.437 27.041 1.00 97.88 178 GLU A N 1
ATOM 1403 C CA . GLU A 1 178 ? -15.525 -0.151 27.759 1.00 97.88 178 GLU A CA 1
ATOM 1404 C C .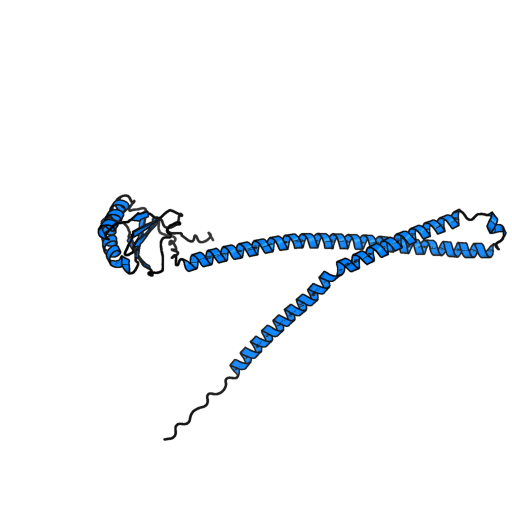 GLU A 1 178 ? -15.824 0.562 29.081 1.00 97.88 178 GLU A C 1
ATOM 1406 O O . GLU A 1 178 ? -16.427 1.640 29.098 1.00 97.88 178 GLU A O 1
ATOM 1411 N N . CYS A 1 179 ? -15.381 -0.029 30.192 1.00 97.81 179 CYS A N 1
ATOM 1412 C CA . CYS A 1 179 ? -15.551 0.509 31.537 1.00 97.81 179 CYS A CA 1
ATOM 1413 C C . CYS A 1 179 ? -14.228 1.060 32.078 1.00 97.81 179 CYS A C 1
ATOM 1415 O O . CYS A 1 179 ? -13.265 0.322 32.308 1.00 97.81 179 CYS A O 1
ATOM 1417 N N . THR A 1 180 ? -14.204 2.364 32.354 1.00 97.06 180 THR A N 1
ATOM 1418 C CA . THR A 1 180 ? -13.081 3.056 32.998 1.00 97.06 180 THR A CA 1
ATOM 1419 C C . THR A 1 180 ? -13.523 3.690 34.321 1.00 97.06 180 THR A C 1
ATOM 1421 O O . THR A 1 180 ? -14.711 3.732 34.644 1.00 97.06 180 THR A O 1
ATOM 1424 N N . ALA A 1 181 ? -12.573 4.227 35.094 1.00 95.56 181 ALA A N 1
ATOM 1425 C CA . ALA A 1 181 ? -12.893 4.959 36.323 1.00 95.56 181 ALA A CA 1
ATOM 1426 C C . ALA A 1 181 ? -13.734 6.227 36.059 1.00 95.56 181 ALA A C 1
ATOM 1428 O O . ALA A 1 181 ? -14.549 6.625 36.892 1.00 95.56 181 ALA A O 1
ATOM 1429 N N . ALA A 1 182 ? -13.538 6.866 34.901 1.00 96.00 182 ALA A N 1
ATOM 1430 C CA . ALA A 1 182 ? -14.113 8.173 34.583 1.00 96.00 182 ALA A CA 1
ATOM 1431 C C . ALA A 1 182 ? -15.345 8.095 33.668 1.00 96.00 182 ALA A C 1
ATOM 1433 O O . ALA A 1 182 ? -16.228 8.947 33.743 1.00 96.00 182 ALA A O 1
ATOM 1434 N N . SER A 1 183 ? -15.422 7.080 32.810 1.00 96.81 183 SER A N 1
ATOM 1435 C CA . SER A 1 183 ? -16.444 6.972 31.769 1.00 96.81 183 SER A CA 1
ATOM 1436 C C . SER A 1 183 ? -16.798 5.521 31.456 1.00 96.81 183 SER A C 1
ATOM 1438 O O . SER A 1 183 ? -16.003 4.605 31.680 1.00 96.81 183 SER A O 1
ATOM 1440 N N . ILE A 1 184 ? -17.999 5.332 30.910 1.00 98.19 184 ILE A N 1
ATOM 1441 C CA . ILE A 1 184 ? -18.387 4.106 30.215 1.00 98.19 184 ILE A CA 1
ATOM 1442 C C . ILE A 1 184 ? -18.682 4.492 28.768 1.00 98.19 184 ILE A C 1
ATOM 1444 O O . ILE A 1 184 ? -19.356 5.497 28.533 1.00 98.19 184 ILE A O 1
ATOM 1448 N N . SER A 1 185 ? -18.180 3.720 27.810 1.00 97.88 185 SER A N 1
ATOM 1449 C CA . SER A 1 185 ? -18.488 3.912 26.388 1.00 97.88 185 SER A CA 1
ATOM 1450 C C . SER A 1 185 ? -19.007 2.615 25.784 1.00 97.88 185 SER A C 1
ATOM 1452 O O . SER A 1 185 ? -18.580 1.549 26.213 1.00 97.88 185 SER A O 1
ATOM 1454 N N . ALA A 1 186 ? -19.906 2.689 24.804 1.00 97.88 186 ALA A N 1
ATOM 1455 C CA . ALA A 1 186 ? -20.412 1.521 24.089 1.00 97.88 186 ALA A CA 1
ATOM 1456 C C . ALA A 1 186 ? -20.413 1.736 22.573 1.00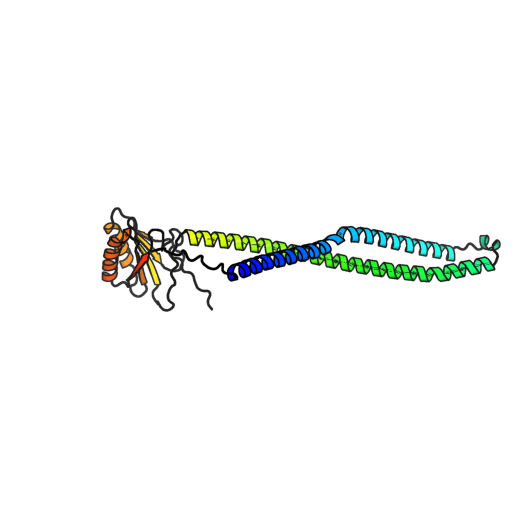 97.88 186 ALA A C 1
ATOM 1458 O O . ALA A 1 186 ? -20.805 2.800 22.094 1.00 97.88 186 ALA A O 1
ATOM 1459 N N . ALA A 1 187 ? -20.015 0.715 21.820 1.00 96.94 187 ALA A N 1
ATOM 1460 C CA . ALA A 1 187 ? -20.067 0.711 20.362 1.00 96.94 187 ALA A CA 1
ATOM 1461 C C . ALA A 1 187 ? -20.416 -0.693 19.840 1.00 96.94 187 ALA A C 1
ATOM 1463 O O . ALA A 1 187 ? -19.969 -1.686 20.425 1.00 96.94 187 ALA A O 1
ATOM 1464 N N . PRO A 1 188 ? -21.197 -0.808 18.751 1.00 96.12 188 PRO A N 1
ATOM 1465 C CA . PRO A 1 188 ? -21.384 -2.088 18.083 1.00 96.12 188 PRO A CA 1
ATOM 1466 C C . PRO A 1 188 ? -20.051 -2.550 17.486 1.00 96.12 188 PRO A C 1
ATOM 1468 O O . PRO A 1 188 ? -19.297 -1.749 16.933 1.00 96.12 188 PRO A O 1
ATOM 1471 N N . LEU A 1 189 ? -19.764 -3.846 17.585 1.00 93.56 189 LEU A N 1
ATOM 1472 C CA . LEU A 1 189 ? -18.589 -4.440 16.963 1.00 93.56 189 LEU A CA 1
ATOM 1473 C C . LEU A 1 189 ? -18.829 -4.560 15.449 1.00 93.56 189 LEU A C 1
ATOM 1475 O O . LEU A 1 189 ? -19.798 -5.194 15.025 1.00 93.56 189 LEU A O 1
ATOM 1479 N N . GLY A 1 190 ? -17.954 -3.964 14.637 1.00 89.31 190 GLY A N 1
ATOM 1480 C CA . GLY A 1 190 ? -18.007 -4.059 13.174 1.00 89.31 190 GLY A CA 1
ATOM 1481 C C . GLY A 1 190 ? -18.131 -2.699 12.492 1.00 89.31 190 GLY A C 1
ATOM 1482 O O . GLY A 1 190 ? -17.101 -2.080 12.222 1.00 89.31 190 GLY A O 1
ATOM 1483 N N . PRO A 1 191 ? -19.354 -2.243 12.155 1.00 86.12 191 PRO A N 1
ATOM 1484 C CA . PRO A 1 191 ? -19.545 -1.025 11.380 1.00 86.12 191 PRO A CA 1
ATOM 1485 C C . PRO A 1 191 ? -19.008 0.198 12.125 1.00 86.12 191 PRO A C 1
ATOM 1487 O O . PRO A 1 191 ? -19.318 0.414 13.300 1.00 86.12 191 PRO A O 1
ATOM 1490 N N . ILE A 1 192 ? -18.250 1.024 11.398 1.00 88.50 192 ILE A N 1
ATOM 1491 C CA . ILE A 1 192 ? -17.711 2.287 11.905 1.00 88.50 192 ILE A CA 1
ATOM 1492 C C . ILE A 1 192 ? -18.881 3.149 12.374 1.00 88.50 192 ILE A C 1
ATOM 1494 O O . ILE A 1 192 ? -19.728 3.571 11.584 1.00 88.50 192 ILE A O 1
ATOM 1498 N N . SER A 1 193 ? -18.941 3.384 13.679 1.00 93.12 193 SER A N 1
ATOM 1499 C CA . SER A 1 193 ? -20.003 4.159 14.303 1.00 93.12 193 SER A CA 1
ATOM 1500 C C . SER A 1 193 ? -19.459 4.892 15.514 1.00 93.12 193 SER A C 1
ATOM 1502 O O . SER A 1 193 ? -18.639 4.373 16.270 1.00 93.12 193 SER A O 1
ATOM 1504 N N . LYS A 1 194 ? -19.921 6.131 15.689 1.00 95.00 194 LYS A N 1
ATOM 1505 C CA . LYS A 1 194 ? -19.486 6.959 16.806 1.00 95.00 194 LYS A CA 1
ATOM 1506 C C . LYS A 1 194 ? -19.919 6.295 18.121 1.00 95.00 194 LYS A C 1
ATOM 1508 O O . LYS A 1 194 ? -21.112 6.015 18.270 1.00 95.00 194 LYS A O 1
ATOM 1513 N N . PRO A 1 195 ? -19.000 6.075 19.074 1.00 96.88 195 PRO A N 1
ATOM 1514 C CA . PRO A 1 195 ? -19.342 5.419 20.324 1.00 96.88 195 PRO A CA 1
ATOM 1515 C C . PRO A 1 195 ? -20.323 6.251 21.150 1.00 96.88 195 PRO A C 1
ATOM 1517 O O . PRO A 1 195 ? -20.227 7.480 21.235 1.00 96.88 195 PRO A O 1
ATOM 1520 N N . LEU A 1 196 ? -21.254 5.559 21.800 1.00 97.69 196 LEU A N 1
ATOM 1521 C CA . LEU A 1 196 ? -22.120 6.131 22.820 1.00 97.69 196 LEU A CA 1
ATOM 1522 C C . LEU A 1 196 ? -21.292 6.344 24.083 1.00 97.69 196 LEU A C 1
ATOM 1524 O O . LEU A 1 196 ? -20.682 5.403 24.585 1.00 97.69 196 LEU A O 1
ATOM 1528 N N . GLN A 1 197 ? -21.275 7.568 24.603 1.00 97.81 197 GLN A N 1
ATOM 1529 C CA . GLN A 1 197 ? -20.583 7.891 25.847 1.00 97.81 197 GLN A CA 1
ATOM 1530 C C . GLN A 1 197 ? -21.588 8.143 26.965 1.00 97.81 197 GLN A C 1
ATOM 1532 O O . GLN A 1 197 ? -22.488 8.971 26.833 1.00 97.81 197 GLN A O 1
ATOM 1537 N N . PHE A 1 198 ? -21.390 7.458 28.085 1.00 97.75 198 PHE A N 1
ATOM 1538 C CA . PHE A 1 198 ? -22.189 7.609 29.294 1.00 97.75 198 PHE A CA 1
ATOM 1539 C C . PHE A 1 198 ? -21.357 8.373 30.323 1.00 97.75 198 PHE A C 1
ATOM 1541 O O . PHE A 1 198 ? -20.435 7.832 30.945 1.00 97.75 198 PHE A O 1
ATOM 1548 N N . VAL A 1 199 ? -21.656 9.664 30.466 1.00 93.06 199 VAL A N 1
ATOM 1549 C CA . VAL A 1 199 ? -20.902 10.598 31.311 1.00 93.06 199 VAL A CA 1
ATOM 1550 C C . VAL A 1 199 ? -21.724 10.930 32.551 1.00 93.06 199 VAL A C 1
ATOM 1552 O O . VAL A 1 199 ? -22.926 11.165 32.472 1.00 93.06 199 VAL A O 1
ATOM 1555 N N . GLY A 1 200 ? -21.086 10.952 33.717 1.00 93.62 200 GLY A N 1
ATOM 1556 C CA . GLY A 1 200 ? -21.746 11.244 34.987 1.00 93.62 200 GLY A CA 1
ATOM 1557 C C . GLY A 1 200 ? -20.732 11.520 36.090 1.00 93.62 200 GLY A C 1
ATOM 1558 O O . GLY A 1 200 ? -19.594 11.054 36.007 1.00 93.62 200 GLY A O 1
ATOM 1559 N N . SER A 1 201 ? -21.159 12.269 37.110 1.00 93.50 201 SER A N 1
ATOM 1560 C CA . SER A 1 201 ? -20.355 12.648 38.284 1.00 93.50 201 SER A CA 1
ATOM 1561 C C . SER A 1 201 ? -19.821 11.453 39.073 1.00 93.50 201 SER A C 1
ATOM 1563 O O . SER A 1 201 ? -18.746 11.527 39.658 1.00 93.50 201 SER A O 1
ATOM 1565 N N . ASP A 1 202 ? -20.564 10.351 39.075 1.00 96.75 202 ASP A N 1
ATOM 1566 C CA . ASP A 1 202 ? -20.303 9.145 39.852 1.00 96.75 202 ASP A CA 1
ATOM 1567 C C . ASP A 1 202 ? -20.587 7.883 39.021 1.00 96.75 202 ASP A C 1
ATOM 1569 O O . ASP A 1 202 ? -21.244 7.929 37.974 1.00 96.75 202 ASP A O 1
ATOM 1573 N N . SER A 1 203 ? -20.066 6.743 39.480 1.00 96.75 203 SER A N 1
ATOM 1574 C CA . SER A 1 203 ? -20.207 5.450 38.801 1.00 96.75 203 SER A CA 1
ATOM 1575 C C . SER A 1 203 ? -21.666 5.002 38.684 1.00 96.75 203 SER A C 1
ATOM 1577 O O . SER A 1 203 ? -22.064 4.519 37.625 1.00 96.75 203 SER A O 1
ATOM 1579 N N . LEU A 1 204 ? -22.488 5.217 39.716 1.00 97.44 204 LEU A N 1
ATOM 1580 C CA . LEU A 1 204 ? -23.894 4.802 39.731 1.00 97.44 204 LEU A CA 1
ATOM 1581 C C . LEU A 1 204 ? -24.729 5.573 38.705 1.00 97.44 204 LEU A C 1
ATOM 1583 O O . LEU A 1 204 ? -25.568 4.978 38.030 1.00 97.44 204 LEU A O 1
ATOM 1587 N N . SER A 1 205 ? -24.486 6.876 38.546 1.00 97.81 205 SER A N 1
ATOM 1588 C CA . SER A 1 205 ? -25.107 7.699 37.503 1.00 97.81 205 SER A CA 1
ATOM 1589 C C . SER A 1 205 ? -24.828 7.144 36.103 1.00 97.81 205 SER A C 1
ATOM 1591 O O . SER A 1 205 ? -25.760 6.971 35.314 1.00 97.81 205 SER A O 1
ATOM 1593 N N . ARG A 1 206 ? -23.570 6.787 35.808 1.00 97.88 206 ARG A N 1
ATOM 1594 C CA . ARG A 1 206 ? -23.197 6.197 34.512 1.00 97.88 206 ARG A CA 1
ATOM 1595 C C . ARG A 1 206 ? -23.835 4.822 34.312 1.00 97.88 206 ARG A C 1
ATOM 1597 O O . ARG A 1 206 ? -24.397 4.574 33.250 1.00 97.88 206 ARG A O 1
ATOM 1604 N N . ILE A 1 207 ? -23.835 3.968 35.339 1.00 98.38 207 ILE A N 1
ATOM 1605 C CA . ILE A 1 207 ? -24.486 2.646 35.299 1.00 98.38 207 ILE A CA 1
ATOM 1606 C C . ILE A 1 207 ? -25.982 2.778 34.986 1.00 98.38 207 ILE A C 1
ATOM 1608 O O . ILE A 1 207 ? -26.482 2.070 34.117 1.00 98.38 207 ILE A O 1
ATOM 1612 N N . ARG A 1 208 ? -26.696 3.719 35.620 1.00 98.31 208 ARG A N 1
ATOM 1613 C CA . ARG A 1 208 ? -28.129 3.952 35.350 1.00 98.31 208 ARG A CA 1
ATOM 1614 C C . ARG A 1 208 ? -28.393 4.392 33.911 1.00 98.31 208 ARG A C 1
ATOM 1616 O O . ARG A 1 208 ? -29.407 4.000 33.340 1.00 98.31 208 ARG A O 1
ATOM 1623 N N . GLN A 1 209 ? -27.504 5.193 33.321 1.00 98.25 209 GLN A N 1
ATOM 1624 C CA . GLN A 1 209 ? -27.627 5.591 31.916 1.00 98.25 209 GLN A CA 1
ATOM 1625 C C . GLN A 1 209 ? -27.439 4.394 30.977 1.00 98.25 209 GLN A C 1
ATOM 1627 O O . GLN A 1 209 ? -28.235 4.220 30.054 1.00 98.25 209 GLN A O 1
ATOM 1632 N N . VAL A 1 210 ? -26.443 3.541 31.246 1.00 98.31 210 VAL A N 1
ATOM 1633 C CA . VAL A 1 210 ? -26.230 2.301 30.481 1.00 98.31 210 VAL A CA 1
ATOM 1634 C C . VAL A 1 210 ? -27.424 1.362 30.638 1.00 98.31 210 VAL A C 1
ATOM 1636 O O . VAL A 1 210 ? -27.898 0.822 29.647 1.00 98.31 210 VAL A O 1
ATOM 1639 N N . GLU A 1 211 ? -27.966 1.204 31.847 1.00 98.31 211 GLU A N 1
ATOM 1640 C CA . GLU A 1 211 ? -29.149 0.376 32.104 1.00 98.31 211 GLU A CA 1
ATOM 1641 C C . GLU A 1 211 ? -30.378 0.884 31.331 1.00 98.31 211 GLU A C 1
ATOM 1643 O O . GLU A 1 211 ? -31.104 0.101 30.717 1.00 98.31 211 GLU A O 1
ATOM 1648 N N . ALA A 1 212 ? -30.610 2.201 31.332 1.00 98.19 212 ALA A N 1
ATOM 1649 C CA . ALA A 1 212 ? -31.708 2.819 30.592 1.00 98.19 212 ALA A CA 1
ATOM 1650 C C . ALA A 1 212 ? -31.574 2.601 29.079 1.00 98.19 212 ALA A C 1
ATOM 1652 O O . ALA A 1 212 ? -32.560 2.283 28.417 1.00 98.19 212 ALA A O 1
ATOM 1653 N N . TRP A 1 213 ? -30.357 2.720 28.546 1.00 98.12 213 TRP A N 1
ATOM 1654 C CA . TRP A 1 213 ? -30.058 2.420 27.148 1.00 98.12 213 TRP A CA 1
ATOM 1655 C C . TRP A 1 213 ? -30.240 0.927 26.828 1.00 98.12 213 TRP A C 1
ATOM 1657 O O . TRP A 1 213 ? -30.919 0.579 25.861 1.00 98.12 213 TRP A O 1
ATOM 1667 N N . ALA A 1 214 ? -29.720 0.037 27.676 1.00 97.88 214 ALA A N 1
ATOM 1668 C CA . ALA A 1 214 ? -29.761 -1.409 27.480 1.00 97.88 214 ALA A CA 1
ATOM 1669 C C . ALA A 1 214 ? -31.190 -1.980 27.492 1.00 97.88 214 ALA A C 1
ATOM 1671 O O . ALA A 1 214 ? -31.460 -2.973 26.819 1.00 97.88 214 ALA A O 1
ATOM 1672 N N . LYS A 1 215 ? -32.136 -1.330 28.188 1.00 97.94 215 LYS A N 1
ATOM 1673 C CA . LYS A 1 215 ? -33.571 -1.681 28.147 1.00 97.94 215 LYS A CA 1
ATOM 1674 C C . LYS A 1 215 ? -34.193 -1.558 26.753 1.00 97.94 215 LYS A C 1
ATOM 1676 O O . LYS A 1 215 ? -35.208 -2.201 26.501 1.00 97.94 215 LYS A O 1
ATOM 1681 N N . GLY A 1 216 ? -33.608 -0.751 25.867 1.00 97.31 216 GLY A N 1
ATOM 1682 C CA . GLY A 1 216 ? -34.049 -0.609 24.479 1.00 97.31 216 GLY A CA 1
ATOM 1683 C C . GLY A 1 216 ? -33.503 -1.679 23.528 1.00 97.31 216 GLY A C 1
ATOM 1684 O O . GLY A 1 216 ? -33.917 -1.715 22.372 1.00 97.31 216 GLY A O 1
ATOM 1685 N N . LEU A 1 217 ? -32.578 -2.534 23.977 1.00 97.06 217 LEU A N 1
ATOM 1686 C CA . LEU A 1 217 ? -31.924 -3.528 23.125 1.00 97.06 217 LEU A CA 1
ATOM 1687 C C . LEU A 1 217 ? -32.727 -4.832 23.040 1.00 97.06 217 LEU A C 1
ATOM 1689 O O . LEU A 1 217 ? -33.325 -5.296 24.013 1.00 97.06 217 LEU A O 1
ATOM 1693 N N . SER A 1 218 ? -32.684 -5.469 21.870 1.00 95.88 218 SER A N 1
ATOM 1694 C CA . SER A 1 218 ? -33.296 -6.779 21.648 1.00 95.88 218 SER A CA 1
ATOM 1695 C C . SER A 1 218 ? -32.428 -7.897 22.234 1.00 95.88 218 SER A C 1
ATOM 1697 O O . SER A 1 218 ? -31.297 -8.131 21.804 1.00 95.88 218 SER A O 1
ATOM 1699 N N . ARG A 1 219 ? -32.972 -8.632 23.213 1.00 95.44 219 ARG A N 1
ATOM 1700 C CA . ARG A 1 219 ? -32.256 -9.695 23.951 1.00 95.44 219 ARG A CA 1
ATOM 1701 C C . ARG A 1 219 ? -31.797 -10.861 23.073 1.00 95.44 219 ARG A C 1
ATOM 1703 O O . ARG A 1 219 ? -30.835 -11.545 23.412 1.00 95.44 219 ARG A O 1
ATOM 1710 N N . SER A 1 220 ? -32.508 -11.124 21.978 1.00 94.75 220 SER A N 1
ATOM 1711 C CA . SER A 1 220 ? -32.189 -12.208 21.044 1.00 94.75 220 SER A CA 1
ATOM 1712 C C . SER A 1 220 ? -31.145 -11.817 20.005 1.00 94.75 220 SER A C 1
ATOM 1714 O O . SER A 1 220 ? -30.519 -12.706 19.436 1.00 94.75 220 SER A O 1
ATOM 1716 N N . GLU A 1 221 ? -30.965 -10.519 19.761 1.00 95.38 221 GLU A N 1
ATOM 1717 C CA . GLU A 1 221 ? -30.128 -10.002 18.675 1.00 95.38 221 GLU A CA 1
ATOM 1718 C C . GLU A 1 221 ? -28.792 -9.463 19.165 1.00 95.38 221 GLU A C 1
ATOM 1720 O O . GLU A 1 221 ? -27.870 -9.362 18.368 1.00 95.38 221 GLU A O 1
ATOM 1725 N N . VAL A 1 222 ? -28.663 -9.132 20.452 1.00 95.69 222 VAL A N 1
ATOM 1726 C CA . VAL A 1 222 ? -27.475 -8.456 20.981 1.00 95.69 222 VAL A CA 1
ATOM 1727 C C . VAL A 1 222 ? -26.730 -9.327 21.990 1.00 95.69 222 VAL A C 1
ATOM 1729 O O . VAL A 1 222 ? -27.327 -10.021 22.818 1.00 95.69 222 VAL A O 1
ATOM 1732 N N . TYR A 1 223 ? -25.402 -9.272 21.926 1.00 95.31 223 TYR A N 1
ATOM 1733 C CA . TYR A 1 223 ? -24.496 -9.814 22.933 1.00 95.31 223 TYR A CA 1
ATOM 1734 C C . TYR A 1 223 ? -23.562 -8.702 23.415 1.00 95.31 223 TYR A C 1
ATOM 1736 O O . TYR A 1 223 ? -22.959 -8.011 22.601 1.00 95.31 223 TYR A O 1
ATOM 1744 N N . LEU A 1 224 ? -23.475 -8.483 24.724 1.00 96.94 224 LEU A N 1
ATOM 1745 C CA . LEU A 1 224 ? -22.661 -7.415 25.303 1.00 96.94 224 LEU A CA 1
ATOM 1746 C C . LEU A 1 224 ? -21.330 -7.986 25.789 1.00 96.94 224 LEU A C 1
ATOM 1748 O O . LEU A 1 224 ? -21.314 -9.006 26.473 1.00 96.94 224 LEU A O 1
ATOM 1752 N N . VAL A 1 225 ? -20.221 -7.317 25.491 1.00 96.81 225 VAL A N 1
ATOM 1753 C CA . VAL A 1 225 ? -18.895 -7.669 26.009 1.00 96.81 225 VAL A CA 1
ATOM 1754 C C . VAL A 1 225 ? -18.350 -6.491 26.806 1.00 96.81 225 VAL A C 1
ATOM 1756 O O . VAL A 1 225 ? -18.108 -5.417 26.253 1.00 96.81 225 VAL A O 1
ATOM 1759 N N . LEU A 1 226 ? -18.190 -6.685 28.114 1.00 97.88 226 LEU A N 1
ATOM 1760 C CA . LEU A 1 226 ? -17.632 -5.695 29.027 1.00 97.88 226 LEU A CA 1
ATOM 1761 C C . LEU A 1 226 ? -16.104 -5.755 28.987 1.00 97.88 226 LEU A C 1
ATOM 1763 O O . LEU A 1 226 ? -15.514 -6.748 29.406 1.00 97.88 226 LEU A O 1
ATOM 1767 N N . MET A 1 227 ? -15.478 -4.672 28.535 1.00 97.44 227 MET A N 1
ATOM 1768 C CA . MET A 1 227 ? -14.028 -4.484 28.539 1.00 97.44 227 MET A CA 1
ATOM 1769 C C . MET A 1 227 ? -13.639 -3.695 29.773 1.00 97.44 227 MET A C 1
ATOM 1771 O O . MET A 1 227 ? -13.934 -2.501 29.893 1.00 97.44 227 MET A O 1
ATOM 1775 N N . VAL A 1 228 ? -12.996 -4.370 30.715 1.00 97.88 228 VAL A N 1
ATOM 1776 C CA . VAL A 1 228 ? -12.764 -3.825 32.048 1.00 97.88 228 VAL A CA 1
ATOM 1777 C C . VAL A 1 228 ? -11.314 -3.389 32.184 1.00 97.88 228 VAL A C 1
ATOM 1779 O O . VAL A 1 228 ? -10.399 -4.214 32.194 1.00 97.88 228 VAL A O 1
ATOM 1782 N N . LYS A 1 229 ? -11.101 -2.078 32.333 1.00 97.69 229 LYS A N 1
ATOM 1783 C CA . LYS A 1 229 ? -9.805 -1.528 32.755 1.00 97.69 229 LYS A CA 1
ATOM 1784 C C . LYS A 1 229 ? -9.642 -1.641 34.272 1.00 97.69 229 LYS A C 1
ATOM 1786 O O . LYS A 1 229 ? -10.647 -1.590 34.984 1.00 97.69 229 LYS A O 1
ATOM 1791 N N . PRO A 1 230 ? -8.403 -1.657 34.808 1.00 97.62 230 PRO A N 1
ATOM 1792 C CA . PRO A 1 230 ? -8.165 -1.771 36.250 1.00 97.62 230 PRO A CA 1
ATOM 1793 C C . PRO A 1 230 ? -8.953 -0.765 37.107 1.00 97.62 230 PRO A C 1
ATOM 1795 O O . PRO A 1 230 ? -9.513 -1.132 38.134 1.00 97.62 230 PRO A O 1
ATOM 1798 N N . GLY A 1 231 ? -9.070 0.494 36.664 1.00 96.69 231 GLY A N 1
ATOM 1799 C CA . GLY A 1 231 ? -9.831 1.528 37.381 1.00 96.69 231 GLY A CA 1
ATOM 1800 C C . GLY A 1 231 ? -11.360 1.425 37.258 1.00 96.69 231 GLY A C 1
ATOM 1801 O O . GLY A 1 231 ? -12.069 2.140 37.956 1.00 96.69 231 GLY A O 1
ATOM 1802 N N . GLY A 1 232 ? -11.876 0.578 36.364 1.00 97.00 232 GLY A N 1
ATOM 1803 C CA . GLY A 1 232 ? -13.307 0.384 36.116 1.00 97.00 232 GLY A CA 1
ATOM 1804 C C . GLY A 1 232 ? -13.889 -0.892 36.732 1.00 97.00 232 GLY A C 1
ATOM 1805 O O . GLY A 1 232 ? -15.077 -1.140 36.545 1.00 97.00 232 GLY A O 1
ATOM 1806 N N . ALA A 1 233 ? -13.093 -1.693 37.451 1.00 97.69 233 ALA A N 1
ATOM 1807 C CA . ALA A 1 233 ? -13.480 -3.032 37.906 1.00 97.69 233 ALA A CA 1
ATOM 1808 C C . ALA A 1 233 ? -14.760 -3.054 38.757 1.00 97.69 233 ALA A C 1
ATOM 1810 O O . ALA A 1 233 ? -15.686 -3.797 38.453 1.00 97.69 233 ALA A O 1
ATOM 1811 N N . GLU A 1 234 ? -14.861 -2.188 39.768 1.00 97.56 234 GLU A N 1
ATOM 1812 C CA . GLU A 1 234 ? -16.056 -2.102 40.621 1.00 97.56 234 GLU A CA 1
ATOM 1813 C C . GLU A 1 234 ? -17.308 -1.705 39.820 1.00 97.56 234 GLU A C 1
ATOM 1815 O O . GLU A 1 234 ? -18.383 -2.278 39.993 1.00 97.56 234 GLU A O 1
ATOM 1820 N N . THR A 1 235 ? -17.152 -0.758 38.888 1.00 97.69 235 THR A N 1
ATOM 1821 C CA . THR A 1 235 ? -18.243 -0.313 38.008 1.00 97.69 235 THR A CA 1
ATOM 1822 C C . THR A 1 235 ? -18.697 -1.444 37.085 1.00 97.69 235 THR A C 1
ATOM 1824 O O . THR A 1 235 ? -19.898 -1.623 36.894 1.00 97.69 235 THR A O 1
ATOM 1827 N N . ALA A 1 236 ? -17.757 -2.223 36.545 1.00 97.94 236 ALA A N 1
ATOM 1828 C CA . ALA A 1 236 ? -18.047 -3.344 35.661 1.00 97.94 236 ALA A CA 1
ATOM 1829 C C . ALA A 1 236 ? -18.784 -4.481 36.379 1.00 97.94 236 ALA A C 1
ATOM 1831 O O . ALA A 1 236 ? -19.748 -4.991 35.822 1.00 97.94 236 ALA A O 1
ATOM 1832 N N . THR A 1 237 ? -18.407 -4.824 37.616 1.00 98.19 237 THR A N 1
ATOM 1833 C CA . THR A 1 237 ? -19.089 -5.870 38.401 1.00 98.19 237 THR A CA 1
ATOM 1834 C C . THR A 1 237 ? -20.563 -5.534 38.633 1.00 98.19 237 THR A C 1
ATOM 1836 O O . THR A 1 237 ? -21.438 -6.362 38.389 1.00 98.19 237 THR A O 1
ATOM 1839 N N . ILE A 1 238 ? -20.856 -4.298 39.054 1.00 98.19 238 ILE A N 1
ATOM 1840 C CA . ILE A 1 238 ? -22.240 -3.847 39.274 1.00 98.19 238 ILE A CA 1
ATOM 1841 C C . ILE A 1 238 ? -23.000 -3.802 37.943 1.00 98.19 238 ILE A C 1
ATOM 1843 O O . ILE A 1 238 ? -24.165 -4.195 37.871 1.00 98.19 238 ILE A O 1
ATOM 1847 N N . LEU A 1 239 ? -22.353 -3.315 36.880 1.00 98.12 239 LEU A N 1
ATOM 1848 C CA . LEU A 1 239 ? -22.968 -3.229 35.561 1.00 98.12 239 LEU A CA 1
ATOM 1849 C C . LEU A 1 239 ? -23.289 -4.617 34.987 1.00 98.12 239 LEU A C 1
ATOM 1851 O O . LEU A 1 239 ? -24.363 -4.794 34.421 1.00 98.12 239 LEU A O 1
ATOM 1855 N N . GLU A 1 240 ? -22.400 -5.596 35.155 1.00 98.31 240 GLU A N 1
ATOM 1856 C CA . GLU A 1 240 ? -22.611 -6.976 34.715 1.00 98.31 240 GLU A CA 1
ATOM 1857 C C . GLU A 1 240 ? -23.868 -7.576 35.351 1.00 98.31 240 GLU A C 1
ATOM 1859 O O . GLU A 1 240 ? -24.720 -8.102 34.635 1.00 98.31 240 GLU A O 1
ATOM 1864 N N . GLU A 1 241 ? -24.014 -7.451 36.673 1.00 98.25 241 GLU A N 1
ATOM 1865 C CA . GLU A 1 241 ? -25.189 -7.929 37.407 1.00 98.25 241 GLU A CA 1
ATOM 1866 C C . GLU A 1 241 ? -26.472 -7.292 36.854 1.00 98.25 241 GLU A C 1
ATOM 1868 O O . GLU A 1 241 ? -27.406 -7.998 36.476 1.00 98.25 241 GLU A O 1
ATOM 1873 N N . LYS A 1 242 ? -26.483 -5.963 36.676 1.00 98.19 242 LYS A N 1
ATOM 1874 C CA . LYS A 1 242 ? -27.644 -5.241 36.127 1.00 98.19 242 LYS A CA 1
ATOM 1875 C C . LYS A 1 242 ? -27.990 -5.656 34.701 1.00 98.19 242 LYS A C 1
ATOM 1877 O O . LYS A 1 242 ? -29.166 -5.787 34.370 1.00 98.19 242 LYS A O 1
ATOM 1882 N N . LEU A 1 243 ? -26.996 -5.863 33.842 1.00 98.06 243 LEU A N 1
ATOM 1883 C CA . LEU A 1 243 ? -27.226 -6.298 32.463 1.00 98.06 243 LEU A CA 1
ATOM 1884 C C . LEU A 1 243 ? -27.730 -7.751 32.404 1.00 98.06 243 LEU A C 1
ATOM 1886 O O . LEU A 1 243 ? -28.602 -8.061 31.587 1.00 98.06 243 LEU A O 1
ATOM 1890 N N . ARG A 1 244 ? -27.246 -8.625 33.296 1.00 97.69 244 ARG A N 1
ATOM 1891 C CA . ARG A 1 244 ? -27.754 -9.998 33.447 1.00 97.69 244 ARG A CA 1
ATOM 1892 C C . ARG A 1 244 ? -29.190 -10.021 33.977 1.00 97.69 244 ARG A C 1
ATOM 1894 O O . ARG A 1 244 ? -30.000 -10.770 33.435 1.00 97.69 244 ARG A O 1
ATOM 1901 N N . ASP A 1 245 ? -29.534 -9.162 34.938 1.00 98.00 245 ASP A N 1
ATOM 1902 C CA . ASP A 1 245 ? -30.906 -9.002 35.453 1.00 98.00 245 ASP A CA 1
ATOM 1903 C C . ASP A 1 245 ? -31.895 -8.579 34.350 1.00 98.00 245 ASP A C 1
ATOM 1905 O O . ASP A 1 245 ? -33.066 -8.965 34.359 1.00 98.00 245 ASP A O 1
ATOM 1909 N N . LEU A 1 246 ? -31.425 -7.823 33.349 1.00 97.62 246 LEU A N 1
ATOM 1910 C CA . LEU A 1 246 ? -32.210 -7.465 32.160 1.00 97.62 246 LEU A CA 1
ATOM 1911 C C . LEU A 1 246 ? -32.379 -8.622 31.160 1.00 97.62 246 LEU A C 1
ATOM 1913 O O . LEU A 1 246 ? -33.110 -8.466 30.175 1.00 97.62 246 LEU A O 1
ATOM 1917 N N . GLY A 1 247 ? -31.741 -9.771 31.394 1.00 97.06 247 GLY A N 1
ATOM 1918 C CA . GLY A 1 247 ? -31.780 -10.949 30.528 1.00 97.06 247 GLY A CA 1
ATOM 1919 C C . GLY A 1 247 ? -30.912 -10.832 29.273 1.00 97.06 247 GLY A C 1
ATOM 1920 O O . GLY A 1 247 ? -31.182 -11.523 28.289 1.00 97.06 247 GLY A O 1
ATOM 1921 N N . LEU A 1 248 ? -29.912 -9.945 29.270 1.00 97.19 248 LEU A N 1
ATOM 1922 C CA . LEU A 1 248 ? -28.959 -9.799 28.168 1.00 97.19 248 LEU A CA 1
ATOM 1923 C C . LEU A 1 248 ? -27.805 -10.798 28.327 1.00 97.19 248 LEU A C 1
ATOM 1925 O O . LEU A 1 248 ? -27.389 -11.126 29.438 1.00 97.19 248 LEU A O 1
ATOM 1929 N N . GLY A 1 249 ? -27.277 -11.295 27.206 1.00 95.56 249 GLY A N 1
ATOM 1930 C CA . GLY A 1 249 ? -26.045 -12.083 27.223 1.00 95.56 249 GLY A CA 1
ATOM 1931 C C . GLY A 1 249 ? -24.851 -11.163 27.449 1.00 95.56 249 GLY A C 1
ATOM 1932 O O . GLY A 1 249 ? -24.673 -10.226 26.673 1.00 95.56 249 GLY A O 1
ATOM 1933 N N . VAL A 1 250 ? -24.063 -11.428 28.493 1.00 97.38 250 VAL A N 1
ATOM 1934 C CA . VAL A 1 250 ? -22.906 -10.606 28.871 1.00 97.38 250 VAL A CA 1
ATOM 1935 C C . VAL A 1 250 ? -21.655 -11.474 28.975 1.00 97.38 250 VAL A C 1
ATOM 1937 O O . VAL A 1 250 ? -21.642 -12.462 29.716 1.00 97.38 250 VAL A O 1
ATOM 1940 N N . GLY A 1 251 ? -20.620 -11.091 28.234 1.00 95.31 251 GLY A N 1
ATOM 1941 C CA . GLY A 1 251 ? -19.245 -11.553 28.385 1.00 95.31 251 GLY A CA 1
ATOM 1942 C C . GLY A 1 251 ? -18.388 -10.496 29.076 1.00 95.31 251 GLY A C 1
ATOM 1943 O O . GLY A 1 251 ? -18.717 -9.310 29.052 1.00 95.31 251 GLY A O 1
ATOM 1944 N N . LEU A 1 252 ? -17.284 -10.925 29.679 1.00 97.06 252 LEU A N 1
ATOM 1945 C CA . LEU A 1 252 ? -16.332 -10.048 30.353 1.00 97.06 252 LEU A CA 1
ATOM 1946 C C . LEU A 1 252 ? -14.923 -10.351 29.852 1.00 97.06 252 LEU A C 1
ATOM 1948 O O . LEU A 1 252 ? -14.545 -11.517 29.746 1.00 97.06 252 LEU A O 1
ATOM 1952 N N . ASP A 1 253 ? -14.167 -9.298 29.567 1.00 97.00 253 ASP A N 1
ATOM 1953 C CA . ASP A 1 253 ? -12.766 -9.366 29.172 1.00 97.00 253 ASP A CA 1
ATOM 1954 C C . ASP A 1 253 ? -11.969 -8.254 29.873 1.00 97.00 253 ASP A C 1
ATOM 1956 O O . ASP A 1 253 ? -12.490 -7.175 30.179 1.00 97.00 253 ASP A O 1
ATOM 1960 N N . LEU A 1 254 ? -10.705 -8.532 30.180 1.00 96.88 254 LEU A N 1
ATOM 1961 C CA . LEU A 1 254 ? -9.831 -7.624 30.921 1.00 96.88 254 LEU A CA 1
ATOM 1962 C C . LEU A 1 254 ? -8.806 -7.020 29.966 1.00 96.88 254 LEU A C 1
ATOM 1964 O O . LEU A 1 254 ? -8.089 -7.749 29.284 1.00 96.88 254 LEU A O 1
ATOM 1968 N N . ILE A 1 255 ? -8.685 -5.694 29.968 1.00 96.69 255 ILE A N 1
ATOM 1969 C CA . ILE A 1 255 ? -7.729 -4.980 29.112 1.00 96.69 255 ILE A CA 1
ATOM 1970 C C . ILE A 1 255 ? -6.781 -4.106 29.937 1.00 96.69 255 ILE A C 1
ATOM 1972 O O . ILE A 1 255 ? -7.108 -3.657 31.041 1.00 96.69 255 ILE A O 1
ATOM 1976 N N . GLY A 1 256 ? -5.586 -3.861 29.397 1.00 95.19 256 GLY A N 1
ATOM 1977 C CA . GLY A 1 256 ? -4.586 -2.986 30.006 1.00 95.19 256 GLY A CA 1
ATOM 1978 C C . GLY A 1 256 ? -5.083 -1.546 30.166 1.00 95.19 256 GLY A C 1
ATOM 1979 O O . GLY A 1 256 ? -5.971 -1.081 29.452 1.00 95.19 256 GLY A O 1
ATOM 1980 N N . SER A 1 257 ? -4.496 -0.801 31.106 1.00 94.94 257 SER A N 1
ATOM 1981 C CA . SER A 1 257 ? -4.831 0.618 31.309 1.00 94.94 257 SER A CA 1
ATOM 1982 C C . SER A 1 257 ? -4.477 1.504 30.108 1.00 94.94 257 SER A C 1
ATOM 1984 O O . SER A 1 257 ? -5.081 2.559 29.931 1.00 94.94 257 SER A O 1
ATOM 1986 N N . ASP A 1 258 ? -3.497 1.077 29.314 1.00 93.19 258 ASP A N 1
ATOM 1987 C CA . ASP A 1 258 ? -2.974 1.716 28.104 1.00 93.19 258 ASP A CA 1
ATOM 1988 C C . ASP A 1 258 ? -3.647 1.232 26.809 1.00 93.19 258 ASP A C 1
ATOM 1990 O O . ASP A 1 258 ? -3.427 1.815 25.751 1.00 93.19 258 ASP A O 1
ATOM 1994 N N . GLN A 1 259 ? -4.477 0.193 26.886 1.00 94.06 259 GLN A N 1
ATOM 1995 C CA . GLN A 1 259 ? -5.220 -0.336 25.745 1.00 94.06 259 GLN A CA 1
ATOM 1996 C C . GLN A 1 259 ? -6.573 0.361 25.614 1.00 94.06 259 GLN A C 1
ATOM 1998 O O . GLN A 1 259 ? -7.112 0.875 26.591 1.00 94.06 259 GLN A O 1
ATOM 2003 N N . ALA A 1 260 ? -7.157 0.373 24.422 1.00 93.94 260 ALA A N 1
ATOM 2004 C CA . ALA A 1 260 ? -8.527 0.837 24.207 1.00 93.94 260 ALA A CA 1
ATOM 2005 C C . ALA A 1 260 ? -9.269 -0.179 23.342 1.00 93.94 260 ALA A C 1
ATOM 2007 O O . ALA A 1 260 ? -8.741 -0.637 22.331 1.00 93.94 260 ALA A O 1
ATOM 2008 N N . ALA A 1 261 ? -10.483 -0.547 23.739 1.00 94.56 261 ALA A N 1
ATOM 2009 C CA . ALA A 1 261 ? -11.336 -1.414 22.932 1.00 94.56 261 ALA A CA 1
ATOM 2010 C C . ALA A 1 261 ? -12.249 -0.600 22.004 1.00 94.56 261 ALA A C 1
ATOM 2012 O O . ALA A 1 261 ? -12.738 -1.125 21.007 1.00 94.56 261 ALA A O 1
ATOM 2013 N N . ILE A 1 262 ? -12.473 0.677 22.335 1.00 95.12 262 ILE A N 1
ATOM 2014 C CA . ILE A 1 262 ? -13.312 1.596 21.569 1.00 95.12 262 ILE A CA 1
ATOM 2015 C C . ILE A 1 262 ? -12.491 2.829 21.175 1.00 95.12 262 ILE A C 1
ATOM 2017 O O . ILE A 1 262 ? -12.027 3.584 22.030 1.00 95.12 262 ILE A O 1
ATOM 2021 N N . ASP A 1 263 ? -12.346 3.054 19.873 1.00 93.31 263 ASP A N 1
ATOM 2022 C CA . ASP A 1 263 ? -11.822 4.293 19.313 1.00 93.31 263 ASP A CA 1
ATOM 2023 C C . ASP A 1 263 ? -12.876 5.421 19.432 1.00 93.31 263 ASP A C 1
ATOM 2025 O O . ASP A 1 263 ? -14.049 5.200 19.107 1.00 93.31 263 ASP A O 1
ATOM 2029 N N . PRO A 1 264 ? -12.510 6.634 19.890 1.00 92.38 264 PRO A N 1
ATOM 2030 C CA . PRO A 1 264 ? -13.451 7.746 20.059 1.00 92.38 264 PRO A CA 1
ATOM 2031 C C . PRO A 1 264 ? -14.154 8.207 18.774 1.00 92.38 264 PRO A C 1
ATOM 2033 O O . PRO A 1 264 ? -15.239 8.790 18.854 1.00 92.38 264 PRO A O 1
ATOM 2036 N N . GLU A 1 265 ? -13.532 7.997 17.614 1.00 91.44 265 GLU A N 1
ATOM 2037 C CA . GLU A 1 265 ? -14.041 8.406 16.305 1.00 91.44 265 GLU A CA 1
ATOM 2038 C C . GLU A 1 265 ? -14.623 7.215 15.540 1.00 91.44 265 GLU A C 1
ATOM 2040 O O . GLU A 1 265 ? -15.712 7.326 14.973 1.00 91.44 265 GLU A O 1
ATOM 2045 N N . GLU A 1 266 ? -13.923 6.077 15.555 1.00 90.00 266 GLU A N 1
ATOM 2046 C CA . GLU A 1 266 ? -14.250 4.919 14.714 1.00 90.00 266 GLU A CA 1
ATOM 2047 C C . GLU A 1 266 ? -15.089 3.836 15.423 1.00 90.00 266 GLU A C 1
ATOM 2049 O O . GLU A 1 266 ? -15.671 2.976 14.756 1.00 90.00 266 GLU A O 1
ATOM 2054 N N . GLY A 1 267 ? -15.207 3.878 16.754 1.00 92.81 267 GLY A N 1
ATOM 2055 C CA . GLY A 1 267 ? -15.946 2.884 17.533 1.00 92.81 267 GLY A CA 1
ATOM 2056 C C . GLY A 1 267 ? -15.144 1.599 17.751 1.00 92.81 267 GLY A C 1
ATOM 2057 O O . GLY A 1 267 ? -13.990 1.649 18.162 1.00 92.81 267 GLY A O 1
ATOM 2058 N N . ALA A 1 268 ? -15.751 0.436 17.517 1.00 91.56 268 ALA A N 1
ATOM 2059 C CA . ALA A 1 268 ? -15.121 -0.873 17.712 1.00 91.56 268 ALA A CA 1
ATOM 2060 C C . ALA A 1 268 ? -14.860 -1.565 16.357 1.00 91.56 268 ALA A C 1
ATOM 2062 O O . ALA A 1 268 ? -15.678 -2.387 15.921 1.00 91.56 268 ALA A O 1
ATOM 2063 N N . PRO A 1 269 ? -13.759 -1.232 15.654 1.00 84.88 269 PRO A N 1
ATOM 2064 C CA . PRO A 1 269 ? -13.498 -1.771 14.326 1.00 84.88 269 PRO A CA 1
ATOM 2065 C C . PRO A 1 269 ? -13.195 -3.275 14.370 1.00 84.88 269 PRO A C 1
ATOM 2067 O O . PRO A 1 269 ? -12.437 -3.758 15.214 1.00 84.88 269 PRO A O 1
ATOM 2070 N N . VAL A 1 270 ? -13.755 -4.013 13.408 1.00 84.88 270 VAL A N 1
ATOM 2071 C CA . VAL A 1 270 ? -13.430 -5.426 13.156 1.00 84.88 270 VAL A CA 1
ATOM 2072 C C . VAL A 1 270 ? -12.474 -5.513 11.981 1.00 84.88 270 VAL A C 1
ATOM 2074 O O . VAL A 1 270 ? -12.649 -4.838 10.969 1.00 84.88 270 VAL A O 1
ATOM 2077 N N . VAL A 1 271 ? -11.477 -6.387 12.092 1.00 79.50 271 VAL A N 1
ATOM 2078 C CA . VAL A 1 271 ? -10.692 -6.800 10.928 1.00 79.50 271 VAL A CA 1
ATOM 2079 C C . VAL A 1 271 ? -11.448 -7.934 10.244 1.00 79.50 271 VAL A C 1
ATOM 2081 O O . VAL A 1 271 ? -11.436 -9.066 10.727 1.00 79.50 271 VAL A O 1
ATOM 2084 N N . GLU A 1 272 ? -12.136 -7.616 9.146 1.00 72.38 272 GLU A N 1
ATOM 2085 C CA . GLU A 1 272 ? -12.714 -8.629 8.262 1.00 72.38 272 GLU A CA 1
ATOM 2086 C C . GLU A 1 272 ? -11.574 -9.431 7.619 1.00 72.38 272 GLU A C 1
ATOM 2088 O O . GLU A 1 272 ? -10.669 -8.869 6.997 1.00 72.38 272 GLU A O 1
ATOM 2093 N N . GLU A 1 273 ? -11.580 -10.755 7.794 1.00 67.06 273 GLU A N 1
ATOM 2094 C CA . GLU A 1 273 ? -10.691 -11.620 7.018 1.00 67.06 273 GLU A CA 1
ATOM 2095 C C . GLU A 1 273 ? -11.183 -11.588 5.560 1.00 67.06 273 GLU A C 1
ATOM 2097 O O . GLU A 1 273 ? -12.387 -11.743 5.334 1.00 67.06 273 GLU A O 1
ATOM 2102 N N . PRO A 1 274 ? -10.305 -11.388 4.559 1.00 66.75 274 PRO A N 1
ATOM 2103 C CA . PRO A 1 274 ? -10.718 -11.500 3.167 1.00 66.75 274 PRO A CA 1
ATOM 2104 C C . PRO A 1 274 ? -11.343 -12.882 2.952 1.00 66.75 274 PRO A C 1
ATOM 2106 O O . PRO A 1 274 ? -10.742 -13.894 3.324 1.00 66.75 274 PRO A O 1
ATOM 2109 N N . ALA A 1 275 ? -12.557 -12.911 2.391 1.00 67.50 275 ALA A N 1
ATOM 2110 C CA . ALA A 1 275 ? -13.260 -14.148 2.072 1.00 67.50 275 ALA A CA 1
ATOM 2111 C C . ALA A 1 275 ? -12.326 -15.056 1.254 1.00 67.50 275 ALA A C 1
ATOM 2113 O O . ALA A 1 275 ? -11.884 -14.668 0.171 1.00 67.50 275 ALA A O 1
ATOM 2114 N N . ARG A 1 276 ? -11.961 -16.207 1.831 1.00 59.34 276 ARG A N 1
ATOM 2115 C CA . ARG A 1 276 ? -11.099 -17.207 1.190 1.00 59.34 276 ARG A CA 1
ATOM 2116 C C . ARG A 1 276 ? -11.849 -17.985 0.122 1.00 59.34 276 ARG A C 1
ATOM 2118 O O . ARG A 1 276 ? -13.045 -18.274 0.348 1.00 59.34 276 ARG A O 1
#

Sequence (276 aa):
MGRRTAQAPFSLFSFQDIITSVTGIVVLMLLVMALELASRKLQAPAVQQSITREDTRAALSAAQTKIQELQRMLESSDWSELASRTPTEFAIEQEVLTRQIPLLKSDLAAAKRRVAELERQEKAAHDQWNARGKDRQQLERMEAEIGALEAKLKKVQKSGTLVYRAGPRESRQPWIIECTAASISAAPLGPISKPLQFVGSDSLSRIRQVEAWAKGLSRSEVYLVLMVKPGGAETATILEEKLRDLGLGVGLDLIGSDQAAIDPEEGAPVVEEPAR

Secondary structure (DSSP, 8-state):
------PPPP-THHHHHHHHHHHHHHHHHHHHHHHHHHHHHHHS-HHHHHHHHHHHHHHHHHHHHHHHHHHHHHH---TTTGGGS-HHHHHHHHHHHHHHHHHHHHHHHHHHHHHHHHHHHHHHHHHHHHHHHHHHHHHHHHHHHHHHHHHHHHHHHHTTB--B---TT--SEEEEEEE-SS-EEEEEEES--PPEEE--SSHHHHHHHHHHHHTTS-TTTEEEEEEE-GGGHHHHHHHHHHHHHTT-EEEEEE--TT-BSSBTTTBEEB-PPP--

Mean predicted aligned error: 14.08 Å

Organism: Pirellula staleyi (strain ATCC 27377 / DSM 6068 / ICPB 4128) (NCBI:txid530564)

Nearest PDB structures (foldseek):
  4tko-assembly1_B  TM=4.698E-01  e=2.581E-01  Aquifex aeolicus VF5
  5nnv-assembly4_D  TM=5.768E-01  e=3.281E+00  Bacillus subtilis subsp. subtilis str. 168
  8i4v-assembly1_B  TM=4.148E-01  e=2.898E+00  Saccharomyces cerevisiae S288C
  8i21-assembly1_A  TM=3.871E-01  e=7.816E+00  Saccharomyces cerevisiae S288C
  5uk8-assembly1_B  TM=3.284E-01  e=6.905E+00  Homo sapiens

Solvent-accessible surface area (backbone atoms only — not comparable to full-atom values): 15507 Å² total; per-residue (Å²): 140,86,84,81,82,80,80,78,80,84,66,67,65,63,54,51,55,50,49,53,52,52,50,52,51,52,54,51,51,52,52,53,54,52,49,50,57,56,50,54,68,72,68,68,49,72,72,62,52,52,56,54,48,53,54,52,50,51,51,50,52,51,52,52,52,50,51,53,51,54,51,45,52,70,74,60,61,56,72,73,68,54,76,77,51,58,74,67,60,54,53,51,52,52,51,51,52,65,57,46,52,59,52,54,51,49,52,50,52,52,51,52,53,50,51,57,51,52,54,50,51,52,51,52,51,50,55,52,51,56,50,51,53,53,53,50,54,51,49,54,49,51,53,53,50,50,52,52,50,50,52,50,49,52,50,52,64,70,56,36,56,54,74,54,77,82,66,100,77,65,88,35,54,43,29,43,31,43,28,42,72,76,42,37,37,36,24,53,56,40,68,75,36,70,43,48,74,35,75,45,100,46,66,66,57,23,46,52,51,50,52,61,55,55,72,74,55,57,56,82,45,40,31,40,36,39,38,30,22,78,70,5,46,74,57,44,57,57,43,50,54,54,44,46,75,73,59,37,48,73,48,78,48,81,48,56,84,76,44,35,66,59,43,84,70,46,8,20,54,49,74,79,74,79,88,124

pLDDT: mean 85.3, std 13.01, range [41.91, 98.38]